Protein AF-A0AAU4GCF8-F1 (afdb_monomer_lite)

pLDDT: mean 94.04, std 9.16, range [44.59, 98.94]

Radius of gyration: 15.97 Å; chains: 1; bounding box: 40×33×50 Å

Foldseek 3Di:
DQLVPQALVLVCVLQVLLVVQPDPLLSCLLSVLLSVLLSVFQDPDQCQQALDPLAPSNRHPSVLLNQLLVQLLVVQVCCCVPPVDDDDNNLLNSLSSQLQSCSSQQWHADPVGGTDGDPVVVPDDGLPVSLVSCVVSVHDPLSSLLSQALDPPHPRHRDDPSSVSSSVSSLVSVQVRCVVVVHDHPPDDDD

Sequence (191 aa):
MSQAHITADLVRELLPEVDEIAREDLRDSVLGIWTRAWRSSAWERLSDVPKSVDLPSHRTLTVHSRAVARMSAQMADTVTELHGVSVDRDAVLAIALLHDVCKIYEFEPAPEGGGRWSTTGKRFQHGFLGAHWMLEAGMDEDLVHAVIAHTPHSSVIPQTQEAIIVHYADFADSDVQLLDAGQRLFCKRRS

Structure (mmCIF, N/CA/C/O backbone):
data_AF-A0AAU4GCF8-F1
#
_entry.id   AF-A0AAU4GCF8-F1
#
loop_
_atom_site.group_PDB
_atom_site.id
_atom_site.type_symbol
_atom_site.label_atom_id
_atom_site.label_alt_id
_atom_site.label_comp_id
_atom_site.label_asym_id
_atom_site.label_entity_id
_atom_site.label_seq_id
_atom_site.pdbx_PDB_ins_code
_atom_site.Cartn_x
_atom_site.Cartn_y
_atom_site.Cartn_z
_atom_site.occupancy
_atom_site.B_iso_or_equiv
_atom_site.auth_seq_id
_atom_site.auth_comp_id
_atom_site.auth_asym_id
_atom_site.auth_atom_id
_atom_site.pdbx_PDB_model_num
ATOM 1 N N . MET A 1 1 ? 5.824 -9.068 -24.248 1.00 48.84 1 MET A N 1
ATOM 2 C CA . MET A 1 1 ? 4.965 -10.268 -24.125 1.00 48.84 1 MET A CA 1
ATOM 3 C C . MET A 1 1 ? 3.564 -9.825 -23.722 1.00 48.84 1 MET A C 1
ATOM 5 O O . MET A 1 1 ? 3.433 -8.759 -23.138 1.00 48.84 1 MET A O 1
ATOM 9 N N . SER A 1 2 ? 2.520 -10.555 -24.121 1.00 52.31 2 SER A N 1
ATOM 10 C CA . SER A 1 2 ? 1.125 -10.146 -23.898 1.00 52.31 2 SER A CA 1
ATOM 11 C C . SER A 1 2 ? 0.763 -10.177 -22.408 1.00 52.31 2 SER A C 1
ATOM 13 O O . SER A 1 2 ? 0.895 -11.217 -21.764 1.00 52.31 2 SER A O 1
ATOM 15 N N . GLN A 1 3 ? 0.251 -9.058 -21.884 1.00 64.25 3 GLN A N 1
ATOM 16 C CA . GLN A 1 3 ? -0.213 -8.900 -20.496 1.00 64.25 3 GLN A CA 1
ATOM 17 C C . GLN A 1 3 ? -1.528 -9.662 -20.198 1.00 64.25 3 GLN A C 1
ATOM 19 O O . GLN A 1 3 ? -2.090 -9.554 -19.111 1.00 64.25 3 GLN A O 1
ATOM 24 N N . ALA A 1 4 ? -2.027 -10.458 -21.155 1.00 63.22 4 ALA A N 1
ATOM 25 C CA . ALA A 1 4 ? -3.306 -11.173 -21.088 1.00 63.22 4 ALA A CA 1
ATOM 26 C C . ALA A 1 4 ? -3.379 -12.299 -20.035 1.00 63.22 4 ALA A C 1
ATOM 28 O O . ALA A 1 4 ? -4.458 -12.836 -19.810 1.00 63.22 4 ALA A O 1
ATOM 29 N N . HIS A 1 5 ? -2.263 -12.662 -19.398 1.00 82.75 5 HIS A N 1
ATOM 30 C CA . HIS A 1 5 ? -2.203 -13.728 -18.393 1.00 82.75 5 HIS A CA 1
ATOM 31 C C . HIS A 1 5 ? -2.247 -13.215 -16.943 1.00 82.75 5 HIS A C 1
ATOM 33 O O . HIS A 1 5 ? -2.353 -14.021 -16.027 1.00 82.75 5 HIS A O 1
ATOM 39 N N . ILE A 1 6 ? -2.178 -11.898 -16.718 1.00 92.06 6 ILE A N 1
ATOM 40 C CA . ILE A 1 6 ? -2.216 -11.315 -15.371 1.00 92.06 6 ILE A CA 1
ATOM 41 C C . ILE A 1 6 ? -3.654 -11.376 -14.843 1.00 92.06 6 ILE A C 1
ATOM 43 O O . ILE A 1 6 ? -4.552 -10.766 -15.433 1.00 92.06 6 ILE A O 1
ATOM 47 N N . THR A 1 7 ? -3.882 -12.089 -13.741 1.00 95.25 7 THR A N 1
ATOM 48 C CA . THR A 1 7 ? -5.196 -12.282 -13.099 1.00 95.25 7 THR A CA 1
ATOM 49 C C . THR A 1 7 ? -5.174 -11.840 -11.637 1.00 95.25 7 THR A C 1
ATOM 51 O O . THR A 1 7 ? -4.108 -11.719 -11.034 1.00 95.25 7 THR A O 1
ATOM 54 N N . ALA A 1 8 ? -6.361 -11.632 -11.059 1.00 96.19 8 ALA A N 1
ATOM 55 C CA . ALA A 1 8 ? -6.504 -11.358 -9.631 1.00 96.19 8 ALA A CA 1
ATOM 56 C C . ALA A 1 8 ? -5.981 -12.519 -8.767 1.00 96.19 8 ALA A C 1
ATOM 58 O O . ALA A 1 8 ? -5.377 -12.268 -7.732 1.00 96.19 8 ALA A O 1
ATOM 59 N N . ASP A 1 9 ? -6.124 -13.769 -9.221 1.00 97.12 9 ASP A N 1
ATOM 60 C CA . ASP A 1 9 ? -5.606 -14.939 -8.501 1.00 97.12 9 ASP A CA 1
ATOM 61 C C . ASP A 1 9 ? -4.076 -14.921 -8.393 1.00 97.12 9 ASP A C 1
ATOM 63 O O . ASP A 1 9 ? -3.538 -15.165 -7.318 1.00 97.12 9 ASP A O 1
ATOM 67 N N . LEU A 1 10 ? -3.361 -14.532 -9.457 1.00 96.94 10 LEU A N 1
ATOM 68 C CA . LEU A 1 10 ? -1.900 -14.383 -9.397 1.00 96.94 10 LEU A CA 1
ATOM 69 C C . LEU A 1 10 ? -1.475 -13.279 -8.420 1.00 96.94 10 LEU A C 1
ATOM 71 O O . LEU A 1 10 ? -0.474 -13.413 -7.720 1.00 96.94 10 LEU A O 1
ATOM 75 N N . VAL A 1 11 ? -2.229 -12.177 -8.361 1.00 97.88 11 VAL A N 1
ATOM 76 C CA . VAL A 1 11 ? -1.990 -11.115 -7.373 1.00 97.88 11 VAL A CA 1
ATOM 77 C C . VAL A 1 11 ? -2.249 -11.636 -5.959 1.00 97.88 11 VAL A C 1
ATOM 79 O O . VAL A 1 11 ? -1.433 -11.405 -5.073 1.00 97.88 11 VAL A O 1
ATOM 82 N N . ARG A 1 12 ? -3.344 -12.372 -5.755 1.00 98.00 12 ARG A N 1
ATOM 83 C CA . ARG A 1 12 ? -3.719 -12.984 -4.475 1.00 98.00 12 ARG A CA 1
ATOM 84 C C . ARG A 1 12 ? -2.669 -13.978 -3.978 1.00 98.00 12 ARG A C 1
ATOM 86 O O . ARG A 1 12 ? -2.337 -13.960 -2.801 1.00 98.00 12 ARG A O 1
ATOM 93 N N . GLU A 1 13 ? -2.086 -14.787 -4.861 1.00 97.94 13 GLU A N 1
ATOM 94 C CA . GLU A 1 13 ? -0.967 -15.680 -4.522 1.00 97.94 13 GLU A CA 1
ATOM 95 C C . GLU A 1 13 ? 0.269 -14.907 -4.031 1.00 97.94 13 GLU A C 1
ATOM 97 O O . GLU A 1 13 ? 0.985 -15.365 -3.137 1.00 97.94 13 GLU A O 1
ATOM 102 N N . LEU A 1 14 ? 0.518 -13.721 -4.596 1.00 98.12 14 LEU A N 1
ATOM 103 C CA . LEU A 1 14 ? 1.637 -12.855 -4.223 1.00 98.12 14 LEU A CA 1
ATOM 104 C C . LEU A 1 14 ? 1.355 -11.976 -3.000 1.00 98.12 14 LEU A C 1
ATOM 106 O O . LEU A 1 14 ? 2.312 -11.519 -2.376 1.00 98.12 14 LEU A O 1
ATOM 110 N N . LEU A 1 15 ? 0.086 -11.734 -2.668 1.00 98.31 15 LEU A N 1
ATOM 111 C CA . LEU A 1 15 ? -0.388 -10.899 -1.561 1.00 98.31 15 LEU A CA 1
ATOM 112 C C . LEU A 1 15 ? -1.499 -11.630 -0.774 1.00 98.31 15 LEU A C 1
ATOM 114 O O . LEU A 1 15 ? -2.631 -11.146 -0.724 1.00 98.31 15 LEU A O 1
ATOM 118 N N . PRO A 1 16 ? -1.213 -12.797 -0.166 1.00 98.56 16 PRO A N 1
ATOM 119 C CA . PRO A 1 16 ? -2.232 -13.640 0.466 1.00 98.56 16 PRO A CA 1
ATOM 120 C C . PRO A 1 16 ? -2.943 -12.972 1.649 1.00 98.56 16 PRO A C 1
ATOM 122 O O . PRO A 1 16 ? -4.048 -13.366 2.001 1.00 98.56 16 PRO A O 1
ATOM 125 N N . GLU A 1 17 ? -2.347 -11.939 2.245 1.00 98.75 17 GLU A N 1
ATOM 126 C CA . GLU A 1 17 ? -2.934 -11.135 3.321 1.00 98.75 17 GLU A CA 1
ATOM 127 C C . GLU A 1 17 ? -4.240 -10.433 2.891 1.00 98.75 17 GLU A C 1
ATOM 129 O O . GLU A 1 17 ? -5.033 -10.042 3.743 1.00 98.75 17 GLU A O 1
ATOM 134 N N . VAL A 1 18 ? -4.520 -10.328 1.584 1.00 98.56 18 VAL A N 1
ATOM 135 C CA . VAL A 1 18 ? -5.818 -9.858 1.065 1.00 98.56 18 VAL A CA 1
ATOM 136 C C . VAL A 1 18 ? -6.994 -10.734 1.525 1.00 98.56 18 VAL A C 1
ATOM 138 O O . VAL A 1 18 ? -8.121 -10.251 1.620 1.00 98.56 18 VAL A O 1
ATOM 141 N N . ASP A 1 19 ? -6.739 -12.002 1.860 1.00 98.50 19 ASP A N 1
ATOM 142 C CA . ASP A 1 19 ? -7.754 -12.945 2.345 1.00 98.50 19 ASP A CA 1
ATOM 143 C C . ASP A 1 19 ? -8.140 -12.719 3.805 1.00 98.50 19 ASP A C 1
ATOM 145 O O . ASP A 1 19 ? -9.156 -13.240 4.263 1.00 98.50 19 ASP A O 1
ATOM 149 N N . GLU A 1 20 ? -7.352 -11.926 4.5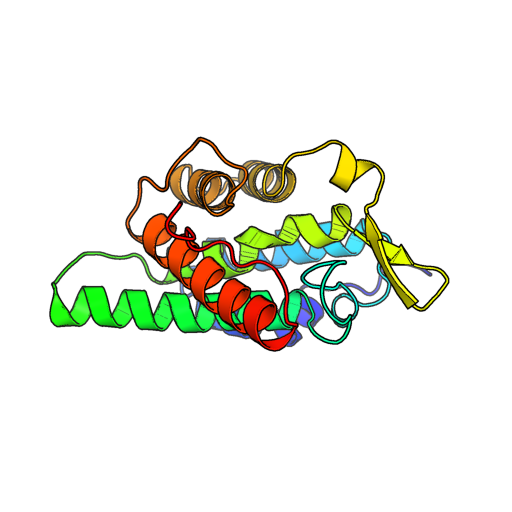31 1.00 98.56 20 GLU A N 1
ATOM 150 C CA . GLU A 1 20 ? -7.680 -11.500 5.888 1.00 98.56 20 GLU A CA 1
ATOM 151 C C . GLU A 1 20 ? -8.660 -10.317 5.912 1.00 98.56 20 GLU A C 1
ATOM 153 O O . GLU A 1 20 ? -9.183 -10.004 6.980 1.00 98.56 20 GLU A O 1
ATOM 158 N N . ILE A 1 21 ? -8.922 -9.681 4.760 1.00 98.75 21 ILE A N 1
ATOM 159 C CA . ILE A 1 21 ? -9.924 -8.618 4.615 1.00 98.75 21 ILE A CA 1
ATOM 160 C C . ILE A 1 21 ? -11.309 -9.269 4.526 1.00 98.75 21 ILE A C 1
ATOM 162 O O . ILE A 1 21 ? -11.626 -9.956 3.545 1.00 98.75 21 ILE A O 1
ATOM 166 N N . ALA A 1 22 ? -12.148 -9.050 5.540 1.00 98.50 22 ALA A N 1
ATOM 167 C CA . ALA A 1 22 ? -13.492 -9.621 5.591 1.00 98.50 22 ALA A CA 1
ATOM 168 C C . ALA A 1 22 ? -14.445 -8.937 4.595 1.00 98.50 22 ALA A C 1
ATOM 170 O O . ALA A 1 22 ? -15.226 -9.618 3.920 1.00 98.50 22 ALA A O 1
ATOM 171 N N . ARG A 1 23 ? -14.346 -7.609 4.469 1.00 98.44 23 ARG A N 1
ATOM 172 C CA . ARG A 1 23 ? -15.089 -6.774 3.519 1.00 98.44 23 ARG A CA 1
ATOM 173 C C . ARG A 1 23 ? -14.729 -7.093 2.068 1.00 98.44 23 ARG A C 1
ATOM 175 O O . ARG A 1 23 ? -13.620 -6.836 1.602 1.00 98.44 23 ARG A O 1
ATOM 182 N N . GLU A 1 24 ? -15.697 -7.656 1.349 1.00 98.25 24 GLU A N 1
ATOM 183 C CA . GLU A 1 24 ? -15.538 -8.092 -0.042 1.00 98.25 24 GLU A CA 1
ATOM 184 C C . GLU A 1 24 ? -15.241 -6.929 -0.993 1.00 98.25 24 GLU A C 1
ATOM 186 O O . GLU A 1 24 ? -14.353 -7.044 -1.829 1.00 98.25 24 GLU A O 1
ATOM 191 N N . ASP A 1 25 ? -15.891 -5.782 -0.801 1.00 98.06 25 ASP A N 1
ATOM 192 C CA . ASP A 1 25 ? -15.672 -4.564 -1.583 1.00 98.06 25 ASP A CA 1
ATOM 193 C C . ASP A 1 25 ? -14.223 -4.060 -1.492 1.00 98.06 25 ASP A C 1
ATOM 195 O O . ASP A 1 25 ? -13.617 -3.702 -2.509 1.00 98.06 25 ASP A O 1
ATOM 199 N N . LEU A 1 26 ? -13.632 -4.082 -0.293 1.00 98.56 26 LEU A N 1
ATOM 200 C CA . LEU A 1 26 ? -12.230 -3.711 -0.104 1.00 98.56 26 LEU A CA 1
ATOM 201 C C . LEU A 1 26 ? -11.282 -4.739 -0.713 1.00 98.56 26 LEU A C 1
ATOM 203 O O . LEU A 1 26 ? -10.331 -4.360 -1.398 1.00 98.56 26 LEU A O 1
ATOM 207 N N . ARG A 1 27 ? -11.540 -6.029 -0.487 1.00 98.62 27 ARG A N 1
ATOM 208 C CA . ARG A 1 27 ? -10.730 -7.118 -1.041 1.00 98.62 27 ARG A CA 1
ATOM 209 C C . ARG A 1 27 ? -10.687 -7.053 -2.570 1.00 98.62 27 ARG A C 1
ATOM 211 O O . ARG A 1 27 ? -9.606 -7.104 -3.160 1.00 98.62 27 ARG A O 1
ATOM 218 N N . ASP A 1 28 ? -11.842 -6.861 -3.198 1.00 98.50 28 ASP A N 1
ATOM 219 C CA . ASP A 1 28 ? -11.971 -6.744 -4.649 1.00 98.50 28 ASP A CA 1
ATOM 220 C C . ASP A 1 28 ? -11.286 -5.480 -5.178 1.00 98.50 28 ASP A C 1
ATOM 222 O O . ASP A 1 28 ? -10.608 -5.531 -6.207 1.00 98.50 28 ASP A O 1
ATOM 226 N N . SER A 1 29 ? -11.386 -4.363 -4.451 1.00 98.62 29 SER A N 1
ATOM 227 C CA . SER A 1 29 ? -10.697 -3.116 -4.804 1.00 98.62 29 SER A CA 1
ATOM 228 C C . SER A 1 29 ? -9.176 -3.277 -4.765 1.00 98.62 29 SER A C 1
ATOM 230 O O . SER A 1 29 ? -8.496 -2.899 -5.720 1.00 98.62 29 SER A O 1
ATOM 232 N N . VAL A 1 30 ? -8.629 -3.902 -3.714 1.00 98.81 30 VAL A N 1
ATOM 233 C CA . VAL A 1 30 ? -7.186 -4.169 -3.595 1.00 98.81 30 VAL A CA 1
ATOM 234 C C . VAL A 1 30 ? -6.702 -5.021 -4.771 1.00 98.81 30 VAL A C 1
ATOM 236 O O . VAL A 1 30 ? -5.772 -4.629 -5.482 1.00 98.81 30 VAL A O 1
ATOM 239 N N . LEU A 1 31 ? -7.358 -6.157 -5.028 1.00 98.69 31 LEU A N 1
ATOM 240 C CA . LEU A 1 31 ? -6.998 -7.050 -6.133 1.00 98.69 31 LEU A CA 1
ATOM 241 C C . LEU A 1 31 ? -7.145 -6.365 -7.495 1.00 98.69 31 LEU A C 1
ATOM 243 O O . LEU A 1 31 ? -6.273 -6.511 -8.359 1.00 98.69 31 LEU A O 1
ATOM 247 N N . GLY A 1 32 ? -8.217 -5.598 -7.689 1.00 98.44 32 GLY A N 1
ATOM 248 C CA . GLY A 1 32 ? -8.492 -4.854 -8.912 1.00 98.44 32 GLY A CA 1
ATOM 249 C C . GLY A 1 32 ? -7.418 -3.812 -9.218 1.00 98.44 32 GLY A C 1
ATOM 250 O O . GLY A 1 32 ? -6.917 -3.768 -10.346 1.00 98.44 32 GLY A O 1
ATOM 251 N N . ILE A 1 33 ? -7.009 -3.027 -8.217 1.00 98.62 33 ILE A N 1
ATOM 252 C CA . ILE A 1 33 ? -5.979 -1.990 -8.361 1.00 98.62 33 ILE A CA 1
ATOM 253 C C . ILE A 1 33 ? -4.622 -2.618 -8.689 1.00 98.62 33 ILE A C 1
ATOM 255 O O . ILE A 1 33 ? -4.006 -2.231 -9.683 1.00 98.62 33 ILE A O 1
ATOM 259 N N . TRP A 1 34 ? -4.178 -3.630 -7.935 1.00 98.56 34 TRP A N 1
ATOM 260 C CA . TRP A 1 34 ? -2.916 -4.326 -8.220 1.00 98.56 34 TRP A CA 1
ATOM 261 C C . TRP A 1 34 ? -2.917 -4.986 -9.601 1.00 98.56 34 TRP A C 1
ATOM 263 O O . TRP A 1 34 ? -1.951 -4.852 -10.355 1.00 98.56 34 TRP A O 1
ATOM 273 N N . THR A 1 35 ? -4.017 -5.647 -9.973 1.00 97.94 35 THR A N 1
ATOM 274 C CA . THR A 1 35 ? -4.163 -6.285 -11.290 1.00 97.94 35 THR A CA 1
ATOM 275 C C . THR A 1 35 ? -4.082 -5.248 -12.409 1.00 97.94 35 THR A C 1
ATOM 277 O O . THR A 1 35 ? -3.363 -5.450 -13.388 1.00 97.94 35 THR A O 1
ATOM 280 N N . ARG A 1 36 ? -4.796 -4.122 -12.278 1.00 95.88 36 ARG A N 1
ATOM 281 C CA . ARG A 1 36 ? -4.781 -3.015 -13.248 1.00 95.88 36 ARG A CA 1
ATOM 282 C C . ARG A 1 36 ? -3.394 -2.395 -13.372 1.00 95.88 36 ARG A C 1
ATOM 284 O O . ARG A 1 36 ? -2.935 -2.191 -14.499 1.00 95.88 36 ARG A O 1
ATOM 291 N N . ALA A 1 37 ? -2.750 -2.111 -12.240 1.00 96.19 37 ALA A N 1
ATOM 292 C CA . ALA A 1 37 ? -1.426 -1.511 -12.191 1.00 96.19 37 ALA A CA 1
ATOM 293 C C . ALA A 1 37 ? -0.395 -2.427 -12.860 1.00 96.19 37 ALA A C 1
ATOM 295 O O . ALA A 1 37 ? 0.326 -1.985 -13.752 1.00 96.19 37 ALA A O 1
ATOM 296 N N . TRP A 1 38 ? -0.385 -3.719 -12.516 1.00 97.06 38 TRP A N 1
ATOM 297 C CA . TRP A 1 38 ? 0.544 -4.678 -13.110 1.00 97.06 38 TRP A CA 1
ATOM 298 C C . TRP A 1 38 ? 0.312 -4.841 -14.619 1.00 97.06 38 TRP A C 1
ATOM 300 O O . TRP A 1 38 ? 1.267 -4.674 -15.378 1.00 97.06 38 TRP A O 1
ATOM 310 N N . ARG A 1 39 ? -0.950 -5.018 -15.057 1.00 95.50 39 ARG A N 1
ATOM 311 C CA . ARG A 1 39 ? -1.363 -5.136 -16.478 1.00 95.50 39 ARG A CA 1
ATOM 312 C C . ARG A 1 39 ? -0.983 -3.965 -17.379 1.00 95.50 39 ARG A C 1
ATOM 314 O O . ARG A 1 39 ? -1.103 -4.053 -18.603 1.00 95.50 39 ARG A O 1
ATOM 321 N N . SER A 1 40 ? -0.623 -2.846 -16.779 1.00 91.31 40 SER A N 1
ATOM 322 C CA . SER A 1 40 ? -0.349 -1.609 -17.495 1.00 91.31 40 SER A CA 1
ATOM 323 C C . SER A 1 40 ? 1.101 -1.148 -17.278 1.00 91.31 40 SER A C 1
ATOM 325 O O . SER A 1 40 ? 1.506 -0.099 -17.782 1.00 91.31 40 SER A O 1
ATOM 327 N N . SER A 1 41 ? 1.897 -1.950 -16.561 1.00 94.56 41 SER A N 1
ATOM 328 C CA . SER A 1 41 ? 3.289 -1.674 -16.213 1.00 94.56 41 SER A CA 1
ATOM 329 C C . SER A 1 41 ? 4.289 -2.242 -17.224 1.00 94.56 41 SER A C 1
ATOM 331 O O . SER A 1 41 ? 3.931 -2.995 -18.131 1.00 94.56 41 SER A O 1
ATOM 333 N N . ALA A 1 42 ? 5.567 -1.899 -17.045 1.00 94.69 42 ALA A N 1
ATOM 334 C CA . ALA A 1 42 ? 6.676 -2.478 -17.805 1.00 94.69 42 ALA A CA 1
ATOM 335 C C . ALA A 1 42 ? 7.179 -3.823 -17.234 1.00 94.69 42 ALA A C 1
ATOM 337 O O . ALA A 1 42 ? 8.077 -4.429 -17.818 1.00 94.69 42 ALA A O 1
ATOM 338 N N . TRP A 1 43 ? 6.639 -4.280 -16.100 1.00 95.38 43 TRP A N 1
ATOM 339 C CA . TRP A 1 43 ? 7.127 -5.451 -15.373 1.00 95.38 43 TRP A CA 1
ATOM 340 C C . TRP A 1 43 ? 6.468 -6.740 -15.861 1.00 95.38 43 TRP A C 1
ATOM 342 O O . TRP A 1 43 ? 5.246 -6.874 -15.842 1.00 95.38 43 TRP A O 1
ATOM 352 N N . GLU A 1 44 ? 7.281 -7.724 -16.248 1.00 94.06 44 GLU A N 1
ATOM 353 C CA . GLU A 1 44 ? 6.779 -9.050 -16.625 1.00 94.06 44 GLU A CA 1
ATOM 354 C C . GLU A 1 44 ? 6.282 -9.830 -15.404 1.00 94.06 44 GLU A C 1
ATOM 356 O O . GLU A 1 44 ? 5.197 -10.401 -15.439 1.00 94.06 44 GLU A O 1
ATOM 361 N N . ARG A 1 45 ? 7.043 -9.806 -14.304 1.00 94.38 45 ARG A N 1
ATOM 362 C CA . ARG A 1 45 ? 6.678 -10.452 -13.041 1.00 94.38 45 ARG A CA 1
ATOM 363 C C . ARG A 1 45 ? 6.539 -9.412 -11.944 1.00 94.38 45 ARG A C 1
ATOM 365 O O . ARG A 1 45 ? 7.471 -8.654 -11.686 1.00 94.38 45 ARG A O 1
ATOM 372 N N . LEU A 1 46 ? 5.412 -9.428 -11.240 1.00 95.75 46 LEU A N 1
ATOM 373 C CA . LEU A 1 46 ? 5.194 -8.542 -10.097 1.00 95.75 46 LEU A CA 1
ATOM 374 C C . LEU A 1 46 ? 6.197 -8.795 -8.957 1.00 95.75 46 LEU A C 1
ATOM 376 O O . LEU A 1 46 ? 6.579 -7.872 -8.245 1.00 95.75 46 LEU A O 1
ATOM 380 N N . SER A 1 47 ? 6.685 -10.032 -8.831 1.00 95.31 47 SER A N 1
ATOM 381 C CA . SER A 1 47 ? 7.739 -10.407 -7.883 1.00 95.31 47 SER A CA 1
ATOM 382 C C . SER A 1 47 ? 9.091 -9.738 -8.146 1.00 95.31 47 SER A C 1
ATOM 384 O O . SER A 1 47 ? 9.958 -9.819 -7.286 1.00 95.31 47 SER A O 1
ATOM 386 N N . ASP A 1 48 ? 9.292 -9.115 -9.309 1.00 95.38 48 ASP A N 1
ATOM 387 C CA . ASP A 1 48 ? 10.572 -8.492 -9.675 1.00 95.38 48 ASP A CA 1
ATOM 388 C C . ASP A 1 48 ? 10.608 -6.999 -9.370 1.00 95.38 48 ASP A C 1
ATOM 390 O O . ASP A 1 48 ? 11.674 -6.386 -9.437 1.00 95.38 48 ASP A O 1
ATOM 394 N N . VAL A 1 49 ? 9.458 -6.414 -9.027 1.00 96.62 49 VAL A N 1
ATOM 395 C CA . VAL A 1 49 ? 9.370 -5.001 -8.674 1.00 96.62 49 VAL A CA 1
ATOM 396 C C . VAL A 1 49 ? 10.110 -4.795 -7.349 1.00 96.62 49 VAL A C 1
ATOM 398 O O . VAL A 1 49 ? 9.712 -5.385 -6.339 1.00 96.62 49 VAL A O 1
ATOM 401 N N . PRO A 1 50 ? 11.177 -3.979 -7.301 1.00 95.94 50 PRO A N 1
ATOM 402 C CA . PRO A 1 50 ? 11.883 -3.716 -6.055 1.00 95.94 50 PRO A CA 1
ATOM 403 C C . PRO A 1 50 ? 11.074 -2.760 -5.165 1.00 95.94 50 PRO A C 1
ATOM 405 O O . PRO A 1 50 ? 10.380 -1.872 -5.662 1.00 95.94 50 PRO A O 1
ATOM 408 N N . LYS A 1 51 ? 11.205 -2.884 -3.838 1.00 94.62 51 LYS A N 1
ATOM 409 C CA . LYS A 1 51 ? 10.642 -1.908 -2.876 1.00 94.62 51 LYS A CA 1
ATOM 410 C C . LYS A 1 51 ? 11.316 -0.534 -2.997 1.00 94.62 51 LYS A C 1
ATOM 412 O O . LYS A 1 51 ? 10.685 0.494 -2.751 1.00 94.62 51 LYS A O 1
ATOM 417 N N . SER A 1 52 ? 12.595 -0.503 -3.361 1.00 92.62 52 SER A N 1
ATOM 418 C CA . SER A 1 52 ? 13.365 0.716 -3.617 1.00 92.62 52 SER A CA 1
ATOM 419 C C . SER A 1 52 ? 14.511 0.416 -4.578 1.00 92.62 52 SER A C 1
ATOM 421 O O . SER A 1 52 ? 15.056 -0.686 -4.559 1.00 92.62 52 SER A O 1
ATOM 423 N N . VAL A 1 53 ? 14.908 1.402 -5.382 1.00 91.38 53 VAL A N 1
ATOM 424 C CA . VAL A 1 53 ? 16.102 1.314 -6.241 1.00 91.38 53 VAL A CA 1
ATOM 425 C C . VAL A 1 53 ? 17.414 1.511 -5.471 1.00 91.38 53 VAL A C 1
ATOM 427 O O . VAL A 1 53 ? 18.478 1.200 -5.997 1.00 91.38 53 VAL A O 1
ATOM 430 N N . ASP A 1 54 ? 17.345 1.989 -4.224 1.00 86.31 54 ASP A N 1
ATOM 431 C 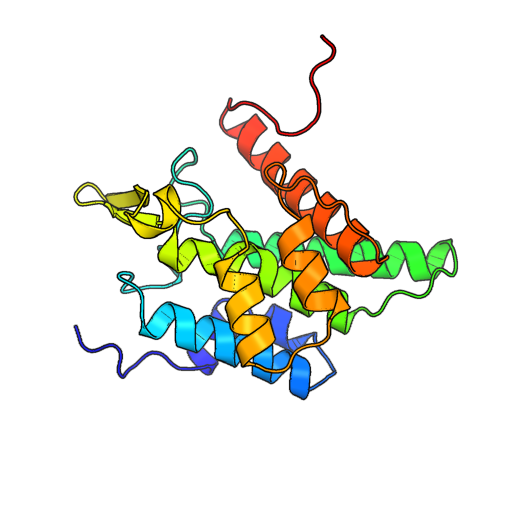CA . ASP A 1 54 ? 18.507 2.175 -3.338 1.00 86.31 54 ASP A CA 1
ATOM 432 C C . ASP A 1 54 ? 18.809 0.930 -2.481 1.00 86.31 54 ASP A C 1
ATOM 434 O O . ASP A 1 54 ? 19.796 0.886 -1.738 1.00 86.31 54 ASP A O 1
ATOM 438 N N . LEU A 1 55 ? 17.946 -0.087 -2.564 1.00 86.44 55 LEU A N 1
ATOM 439 C CA . LEU A 1 55 ? 18.060 -1.349 -1.843 1.00 86.44 55 LEU A CA 1
ATOM 440 C C . LEU A 1 55 ? 18.352 -2.505 -2.812 1.00 86.44 55 LEU A C 1
ATOM 442 O O . LEU A 1 55 ? 18.009 -2.431 -3.993 1.00 86.44 55 LEU A O 1
ATOM 446 N N . PRO A 1 56 ? 18.952 -3.610 -2.331 1.00 85.69 56 PRO A N 1
ATOM 447 C CA . PRO A 1 56 ? 19.112 -4.813 -3.138 1.00 85.69 56 PRO A CA 1
ATOM 448 C C . PRO A 1 56 ? 17.785 -5.289 -3.745 1.00 85.69 56 PRO A C 1
ATOM 450 O O . PRO A 1 56 ? 16.787 -5.413 -3.039 1.00 85.69 56 PRO A O 1
ATOM 453 N N . SER A 1 57 ? 17.791 -5.642 -5.033 1.00 84.00 57 SER A N 1
ATOM 454 C CA . SER A 1 57 ? 16.579 -5.989 -5.797 1.00 84.00 57 SER A CA 1
ATOM 455 C C . SER A 1 57 ? 15.814 -7.216 -5.287 1.00 84.00 57 SER A C 1
ATOM 457 O O . SER A 1 57 ? 14.647 -7.386 -5.625 1.00 84.00 57 SER A O 1
ATOM 459 N N . HIS A 1 58 ? 16.427 -8.055 -4.445 1.00 86.94 58 HIS A N 1
ATOM 460 C CA . HIS A 1 58 ? 15.737 -9.169 -3.784 1.00 86.94 58 HIS A CA 1
ATOM 461 C C . HIS A 1 58 ? 14.772 -8.714 -2.672 1.00 86.94 58 HIS A C 1
ATOM 463 O O . HIS A 1 58 ? 13.986 -9.524 -2.183 1.00 86.94 58 HIS A O 1
ATOM 469 N N . ARG A 1 59 ? 14.818 -7.439 -2.260 1.00 92.81 59 ARG A N 1
ATOM 470 C CA . ARG A 1 59 ? 13.823 -6.809 -1.380 1.00 92.81 59 ARG A CA 1
ATOM 471 C C . ARG A 1 59 ? 12.680 -6.291 -2.243 1.00 92.81 59 ARG A C 1
ATOM 473 O O . ARG A 1 59 ? 12.702 -5.164 -2.744 1.00 92.81 59 ARG A O 1
ATOM 480 N N . THR A 1 60 ? 11.712 -7.165 -2.477 1.00 96.88 60 THR A N 1
ATOM 481 C CA . THR A 1 60 ? 10.640 -6.922 -3.441 1.00 96.88 60 THR A CA 1
ATOM 482 C C . THR A 1 60 ? 9.510 -6.104 -2.828 1.00 96.88 60 THR A C 1
ATOM 484 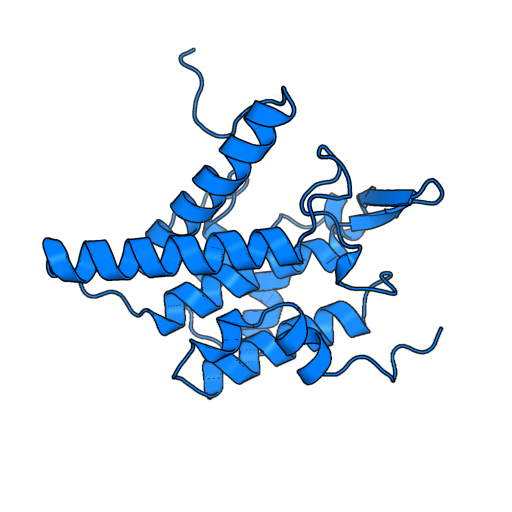O O . THR A 1 60 ? 9.266 -6.128 -1.619 1.00 96.88 60 THR A O 1
ATOM 487 N N . LEU A 1 61 ? 8.797 -5.390 -3.694 1.00 97.69 61 LEU A N 1
ATOM 488 C CA . LEU A 1 61 ? 7.612 -4.618 -3.354 1.00 97.69 61 LEU A CA 1
ATOM 489 C C . LEU A 1 61 ? 6.544 -5.501 -2.698 1.00 97.69 61 LEU A C 1
ATOM 491 O O . LEU A 1 61 ? 6.010 -5.135 -1.659 1.00 97.69 61 LEU A O 1
ATOM 495 N N . THR A 1 62 ? 6.281 -6.688 -3.253 1.00 98.00 62 THR A N 1
ATOM 496 C CA . THR A 1 62 ? 5.286 -7.611 -2.693 1.00 98.00 62 THR A CA 1
ATOM 497 C C . THR A 1 62 ? 5.666 -8.062 -1.289 1.00 98.00 62 THR A C 1
ATOM 499 O O . THR A 1 62 ? 4.844 -7.965 -0.389 1.00 98.00 62 THR A O 1
ATOM 502 N N . VAL A 1 63 ? 6.914 -8.482 -1.048 1.00 98.19 63 VAL A N 1
ATOM 503 C CA . VAL A 1 63 ? 7.359 -8.892 0.298 1.00 98.19 63 VAL A CA 1
ATOM 504 C C . VAL A 1 63 ? 7.213 -7.747 1.297 1.00 98.19 63 VAL A C 1
ATOM 506 O O . VAL A 1 63 ? 6.733 -7.972 2.407 1.00 98.19 63 VAL A O 1
ATOM 509 N N . HIS A 1 64 ? 7.560 -6.528 0.890 1.00 98.12 64 HIS A N 1
ATOM 510 C CA . HIS A 1 64 ? 7.372 -5.351 1.722 1.00 98.12 64 HIS A CA 1
ATOM 511 C C . HIS A 1 64 ? 5.888 -5.084 2.043 1.00 98.12 64 HIS A C 1
ATOM 513 O O . HIS A 1 64 ? 5.537 -4.969 3.214 1.00 98.12 64 HIS A O 1
ATOM 519 N N . SER A 1 65 ? 4.998 -5.042 1.044 1.00 98.62 65 SER A N 1
ATOM 520 C CA . SER A 1 65 ? 3.564 -4.800 1.271 1.00 98.62 65 SER A CA 1
ATOM 521 C C . SER A 1 65 ? 2.953 -5.835 2.220 1.00 98.62 65 SER A C 1
ATOM 523 O O . SER A 1 65 ? 2.142 -5.490 3.077 1.00 98.62 65 SER A O 1
ATOM 525 N N . ARG A 1 66 ? 3.394 -7.096 2.129 1.00 98.75 66 ARG A N 1
ATOM 526 C CA . ARG A 1 66 ? 2.984 -8.164 3.051 1.00 98.75 66 ARG A CA 1
ATOM 527 C C . ARG A 1 66 ? 3.501 -7.950 4.471 1.00 98.75 66 ARG A C 1
ATOM 529 O O . ARG A 1 66 ? 2.762 -8.186 5.425 1.00 98.75 66 ARG A O 1
ATOM 536 N N . ALA A 1 67 ? 4.759 -7.534 4.619 1.00 98.69 67 ALA A N 1
ATOM 537 C CA . ALA A 1 67 ? 5.346 -7.236 5.922 1.00 98.69 67 ALA A CA 1
ATOM 538 C C . ALA A 1 67 ? 4.579 -6.101 6.613 1.00 98.69 67 ALA A C 1
ATOM 540 O O . ALA A 1 67 ? 4.137 -6.278 7.749 1.00 98.69 67 ALA A O 1
ATOM 541 N N . VAL A 1 68 ? 4.317 -5.003 5.893 1.00 98.81 68 VAL A N 1
ATOM 542 C CA . VAL A 1 68 ? 3.526 -3.876 6.407 1.00 98.81 68 VAL A CA 1
ATOM 543 C C . VAL A 1 68 ? 2.116 -4.323 6.769 1.00 98.81 68 VAL A C 1
ATOM 545 O O . VAL A 1 68 ? 1.701 -4.077 7.892 1.00 98.81 68 VAL A O 1
ATOM 548 N N . ALA A 1 69 ? 1.412 -5.064 5.906 1.00 98.88 69 ALA A N 1
ATOM 549 C CA . ALA A 1 69 ? 0.064 -5.555 6.211 1.00 98.88 69 ALA A CA 1
ATOM 550 C C . ALA A 1 69 ? 0.011 -6.372 7.514 1.00 98.88 69 ALA A C 1
ATOM 552 O O . ALA A 1 69 ? -0.821 -6.106 8.383 1.00 98.88 69 ALA A O 1
ATOM 553 N N . ARG A 1 70 ? 0.948 -7.311 7.697 1.00 98.81 70 ARG A N 1
ATOM 554 C CA . ARG A 1 70 ? 1.034 -8.134 8.915 1.00 98.81 70 ARG A CA 1
ATOM 555 C C . ARG A 1 70 ? 1.357 -7.308 10.156 1.00 98.81 70 ARG A C 1
ATOM 557 O O . ARG A 1 70 ? 0.720 -7.493 11.191 1.00 98.81 70 ARG A O 1
ATOM 564 N N . MET A 1 71 ? 2.344 -6.418 10.064 1.00 98.81 71 MET A N 1
ATOM 565 C CA . MET A 1 71 ? 2.739 -5.549 11.175 1.00 98.81 71 MET A CA 1
ATOM 566 C C . MET A 1 71 ? 1.600 -4.607 11.565 1.00 98.81 71 MET A C 1
ATOM 568 O O . MET A 1 71 ? 1.275 -4.492 12.744 1.00 98.81 71 MET A O 1
ATOM 572 N N . SER A 1 72 ? 0.953 -3.982 10.582 1.00 98.81 72 SER A N 1
ATOM 573 C CA . SER A 1 72 ? -0.167 -3.075 10.806 1.00 98.81 72 SER A CA 1
ATOM 574 C C . SER A 1 72 ? -1.361 -3.784 11.441 1.00 98.81 72 SER A C 1
ATOM 576 O O . SER A 1 72 ? -1.929 -3.251 12.390 1.00 98.81 72 SER A O 1
ATOM 578 N N . ALA A 1 73 ? -1.704 -4.996 10.995 1.00 98.75 73 ALA A N 1
ATOM 579 C CA . ALA A 1 73 ? -2.765 -5.785 11.618 1.00 98.75 73 ALA A CA 1
ATOM 580 C C . ALA A 1 73 ? -2.456 -6.098 13.092 1.00 98.75 73 ALA A C 1
ATOM 582 O O . ALA A 1 73 ? -3.293 -5.863 13.956 1.00 98.75 73 ALA A O 1
ATOM 583 N N . GLN A 1 74 ? -1.227 -6.525 13.405 1.00 98.69 74 GLN A N 1
ATOM 584 C CA . GLN A 1 74 ? -0.809 -6.787 14.789 1.00 98.69 74 GLN A CA 1
ATOM 585 C C . GLN A 1 74 ? -0.839 -5.526 15.663 1.00 98.69 74 GLN A C 1
ATOM 587 O O . GLN A 1 74 ? -1.235 -5.583 16.830 1.00 98.69 74 GLN A O 1
ATOM 592 N N . MET A 1 75 ? -0.429 -4.380 15.112 1.00 98.69 75 MET A N 1
ATOM 593 C CA . MET A 1 75 ? -0.497 -3.090 15.800 1.00 98.69 75 MET A CA 1
ATOM 594 C C . MET A 1 75 ? -1.946 -2.673 16.071 1.00 98.69 75 MET A C 1
ATOM 596 O O . MET A 1 75 ? -2.240 -2.234 17.183 1.00 98.69 75 MET A O 1
ATOM 600 N N . ALA A 1 76 ? -2.839 -2.838 15.090 1.00 98.62 76 ALA A N 1
ATOM 601 C CA . ALA A 1 76 ? -4.268 -2.569 15.235 1.00 98.62 76 ALA A CA 1
ATOM 602 C C . ALA A 1 76 ? -4.889 -3.442 16.331 1.00 98.62 76 ALA A C 1
ATOM 604 O O . ALA A 1 76 ? -5.464 -2.904 17.276 1.00 98.62 76 ALA A O 1
ATOM 605 N N . ASP A 1 77 ? -4.671 -4.758 16.260 1.00 98.44 77 ASP A N 1
ATOM 606 C CA . ASP A 1 77 ? -5.184 -5.725 17.234 1.00 98.44 77 ASP A CA 1
ATOM 607 C C . ASP A 1 77 ? -4.716 -5.365 18.657 1.00 98.44 77 ASP A C 1
ATOM 609 O O . ASP A 1 77 ? -5.524 -5.265 19.579 1.00 98.44 77 ASP A O 1
ATOM 613 N N . THR A 1 78 ? -3.423 -5.059 18.821 1.00 98.62 78 THR A N 1
ATOM 614 C CA . THR A 1 78 ? -2.832 -4.687 20.119 1.00 98.62 78 THR A CA 1
ATOM 615 C C . THR A 1 78 ? -3.443 -3.405 20.690 1.00 98.62 78 THR A C 1
ATOM 617 O O . THR A 1 78 ? -3.760 -3.330 21.879 1.00 98.62 78 THR A O 1
ATOM 620 N N . VAL A 1 79 ? -3.591 -2.368 19.862 1.00 98.06 79 VAL A N 1
ATOM 621 C CA . VAL A 1 79 ? -4.115 -1.066 20.294 1.00 98.06 79 VAL A CA 1
ATOM 622 C C . VAL A 1 79 ? -5.604 -1.158 20.634 1.00 98.06 79 VAL A C 1
ATOM 624 O O . VAL A 1 79 ? -6.041 -0.582 21.634 1.00 98.06 79 VAL A O 1
ATOM 627 N N . THR A 1 80 ? -6.379 -1.923 19.868 1.00 98.06 80 THR A N 1
ATOM 628 C CA . THR A 1 80 ? -7.784 -2.186 20.186 1.00 98.06 80 THR A CA 1
ATOM 629 C C . THR A 1 80 ? -7.927 -3.010 21.464 1.00 98.06 80 THR A C 1
ATOM 631 O O . THR A 1 80 ? -8.704 -2.624 22.336 1.00 98.06 80 THR A O 1
ATOM 634 N N . GLU A 1 81 ? -7.152 -4.084 21.634 1.00 98.31 81 GLU A N 1
ATOM 635 C CA . GLU A 1 81 ? -7.224 -4.958 22.813 1.00 98.31 81 GLU A CA 1
ATOM 636 C C . GLU A 1 81 ? -6.830 -4.231 24.107 1.00 98.31 81 GLU A C 1
ATOM 638 O O . GLU A 1 81 ? -7.562 -4.270 25.096 1.00 98.31 81 GLU A O 1
ATOM 643 N N . LEU A 1 82 ? -5.675 -3.560 24.114 1.00 98.56 82 LEU A N 1
ATOM 644 C CA . LEU A 1 82 ? -5.086 -3.023 25.345 1.00 98.56 82 LEU A CA 1
ATOM 645 C C . LEU A 1 82 ? -5.567 -1.613 25.686 1.00 98.56 82 LEU A C 1
ATOM 647 O O . LEU A 1 82 ? -5.544 -1.220 26.855 1.00 98.56 82 LEU A O 1
ATOM 651 N N . HIS A 1 83 ? -5.971 -0.835 24.680 1.00 97.75 83 HIS A N 1
ATOM 652 C CA . HIS A 1 83 ? -6.369 0.561 24.864 1.00 97.75 83 HIS A CA 1
ATOM 653 C C . HIS A 1 83 ? -7.836 0.834 24.521 1.00 97.75 83 HIS A C 1
ATOM 655 O O . HIS A 1 83 ? -8.309 1.938 24.789 1.00 97.75 83 HIS A O 1
ATOM 661 N N . GLY A 1 84 ? -8.571 -0.132 23.959 1.00 97.69 84 GLY A N 1
ATOM 662 C CA . GLY A 1 84 ? -9.979 0.046 23.589 1.00 97.69 84 GLY A CA 1
ATOM 663 C C . GLY A 1 84 ? -10.197 1.055 22.458 1.00 97.69 84 GLY A C 1
ATOM 664 O O . GLY A 1 84 ? -11.299 1.580 22.307 1.00 97.69 84 GLY A O 1
ATOM 665 N N . VAL A 1 85 ? -9.153 1.370 21.686 1.00 97.88 85 VAL A N 1
ATOM 666 C CA . VAL A 1 85 ? -9.251 2.280 20.541 1.00 97.88 85 VAL A CA 1
ATOM 667 C C . VAL A 1 85 ? -9.898 1.529 19.380 1.00 97.88 85 VAL A C 1
ATOM 669 O O . VAL A 1 85 ? -9.430 0.462 18.985 1.00 97.88 85 VAL A O 1
ATOM 672 N N . SER A 1 86 ? -10.978 2.089 18.834 1.00 97.25 86 SER A N 1
ATOM 673 C CA . SER A 1 86 ? -11.642 1.536 17.653 1.00 97.25 86 SER A CA 1
ATOM 674 C C . SER A 1 86 ? -10.740 1.701 16.434 1.00 97.25 86 SER A C 1
ATOM 676 O O . SER A 1 86 ? -10.391 2.829 16.092 1.00 97.25 86 SER A O 1
ATOM 678 N N . VAL A 1 87 ? -10.380 0.586 15.802 1.00 98.25 87 VAL A N 1
ATOM 679 C CA . VAL A 1 87 ? -9.599 0.538 14.563 1.00 98.25 87 VAL A CA 1
ATOM 680 C C . VAL A 1 87 ? -10.282 -0.440 13.615 1.00 98.25 87 VAL A C 1
ATOM 682 O O . VAL A 1 87 ? -10.587 -1.571 14.000 1.00 98.25 87 VAL A O 1
ATOM 685 N N . ASP A 1 88 ? -10.527 -0.019 12.380 1.00 98.50 88 ASP A N 1
ATOM 686 C CA . ASP A 1 88 ? -11.028 -0.902 11.331 1.00 98.50 88 ASP A CA 1
ATOM 687 C C . ASP A 1 88 ? -9.868 -1.725 10.744 1.00 98.50 88 ASP A C 1
ATOM 689 O O . ASP A 1 88 ? -9.054 -1.244 9.953 1.00 98.50 88 ASP A O 1
ATOM 693 N N . ARG A 1 89 ? -9.789 -3.000 11.139 1.00 98.44 89 ARG A N 1
ATOM 694 C CA . ARG A 1 89 ? -8.735 -3.925 10.696 1.00 98.44 89 ARG A CA 1
ATOM 695 C C . ARG A 1 89 ? -8.740 -4.162 9.179 1.00 98.44 89 ARG A C 1
ATOM 697 O O . ARG A 1 89 ? -7.665 -4.296 8.594 1.00 98.44 89 ARG A O 1
ATOM 704 N N . ASP A 1 90 ? -9.907 -4.177 8.532 1.00 98.75 90 ASP A N 1
ATOM 705 C CA . ASP A 1 90 ? -10.009 -4.357 7.077 1.00 98.75 90 ASP A CA 1
ATOM 706 C C . ASP A 1 90 ? -9.476 -3.125 6.338 1.00 98.75 90 ASP A C 1
ATOM 708 O O . ASP A 1 90 ? -8.754 -3.254 5.347 1.00 98.75 90 ASP A O 1
ATOM 712 N N . ALA A 1 91 ? -9.774 -1.929 6.854 1.00 98.75 91 ALA A N 1
ATOM 713 C CA . ALA A 1 91 ? -9.207 -0.681 6.355 1.00 98.75 91 ALA A CA 1
ATOM 714 C C . ALA A 1 91 ? -7.679 -0.648 6.512 1.00 98.75 91 ALA A C 1
ATOM 716 O O . ALA A 1 91 ? -6.980 -0.306 5.558 1.00 98.75 91 ALA A O 1
ATOM 717 N N . VAL A 1 92 ? -7.147 -1.061 7.671 1.00 98.88 92 VAL A N 1
ATOM 718 C CA . VAL A 1 92 ? -5.694 -1.168 7.904 1.00 98.88 92 VAL A CA 1
ATOM 719 C C . VAL A 1 92 ? -5.029 -2.061 6.860 1.00 98.88 92 VAL A C 1
ATOM 721 O O . VAL A 1 92 ? -4.042 -1.656 6.244 1.00 98.88 92 VAL A O 1
ATOM 724 N N . LEU A 1 93 ? -5.572 -3.260 6.642 1.00 98.94 93 LEU A N 1
ATOM 725 C CA . LEU A 1 93 ? -5.040 -4.203 5.661 1.00 98.94 93 LEU A CA 1
ATOM 726 C C . LEU A 1 93 ? -5.119 -3.644 4.236 1.00 98.94 93 LEU A C 1
ATOM 728 O O . LEU A 1 93 ? -4.137 -3.727 3.500 1.00 98.94 93 LEU A O 1
ATOM 732 N N . ALA A 1 94 ? -6.242 -3.030 3.852 1.00 98.88 94 ALA A N 1
ATOM 733 C CA . ALA A 1 94 ? -6.400 -2.439 2.525 1.00 98.88 94 ALA A CA 1
ATOM 734 C C . ALA A 1 94 ? -5.404 -1.294 2.278 1.00 98.88 94 ALA A C 1
ATOM 736 O O . ALA A 1 94 ? -4.744 -1.276 1.238 1.00 98.88 94 ALA A O 1
ATOM 737 N N . ILE A 1 95 ? -5.238 -0.377 3.240 1.00 98.81 95 ILE A N 1
ATOM 738 C CA . ILE A 1 95 ? -4.250 0.710 3.154 1.00 98.81 95 ILE A CA 1
ATOM 739 C C . ILE A 1 95 ? -2.840 0.118 3.065 1.00 98.81 95 ILE A C 1
ATOM 741 O O . ILE A 1 95 ? -2.084 0.483 2.169 1.00 98.81 95 ILE A O 1
ATOM 745 N N . ALA A 1 96 ? -2.480 -0.817 3.947 1.00 98.88 96 ALA A N 1
ATOM 746 C CA . ALA A 1 96 ? -1.151 -1.424 3.968 1.00 98.88 96 ALA A CA 1
ATOM 747 C C . ALA A 1 96 ? -0.816 -2.162 2.666 1.00 98.88 96 ALA A C 1
ATOM 749 O O . ALA A 1 96 ? 0.305 -2.064 2.168 1.00 98.88 96 ALA A O 1
ATOM 750 N N . LEU A 1 97 ? -1.782 -2.857 2.068 1.00 98.88 97 LEU A N 1
ATOM 751 C CA . LEU A 1 97 ? -1.583 -3.535 0.792 1.00 98.88 97 LEU A CA 1
ATOM 752 C C . LEU A 1 97 ? -1.529 -2.565 -0.393 1.00 98.88 97 LEU A C 1
ATOM 754 O O . LEU A 1 97 ? -0.962 -2.930 -1.417 1.00 98.88 97 LEU A O 1
ATOM 758 N N . LEU A 1 98 ? -2.076 -1.351 -0.289 1.00 98.81 98 LEU A N 1
ATOM 759 C CA . LEU A 1 98 ? -2.125 -0.382 -1.392 1.00 98.81 98 LEU A CA 1
ATOM 760 C C . LEU A 1 98 ? -1.137 0.783 -1.276 1.00 98.81 98 LEU A C 1
ATOM 762 O O . LEU A 1 98 ? -0.887 1.428 -2.292 1.00 98.81 98 LEU A O 1
ATOM 766 N N . HIS A 1 99 ? -0.553 1.050 -0.103 1.00 98.44 99 HIS A N 1
ATOM 767 C CA . HIS A 1 99 ? 0.242 2.265 0.141 1.00 98.44 99 HIS A CA 1
ATOM 768 C C . HIS A 1 99 ? 1.343 2.487 -0.911 1.00 98.44 99 HIS A C 1
ATOM 770 O O . HIS A 1 99 ? 1.512 3.588 -1.431 1.00 98.44 99 HIS A O 1
ATOM 776 N N . ASP A 1 100 ? 2.001 1.397 -1.307 1.00 98.25 100 ASP A N 1
ATOM 777 C CA . ASP A 1 100 ? 3.153 1.390 -2.202 1.00 98.25 100 ASP A CA 1
ATOM 778 C C . ASP A 1 100 ? 2.835 0.889 -3.626 1.00 98.25 100 ASP A C 1
ATOM 780 O O . ASP A 1 100 ? 3.744 0.758 -4.447 1.00 98.25 100 ASP A O 1
ATOM 784 N N . VAL A 1 101 ? 1.566 0.620 -3.974 1.00 98.25 101 VAL A N 1
ATOM 785 C CA . VAL A 1 101 ? 1.198 0.030 -5.286 1.00 98.25 101 VAL A CA 1
ATOM 786 C C . VAL A 1 101 ? 1.671 0.879 -6.474 1.00 98.25 101 VAL A C 1
ATOM 788 O O . VAL A 1 101 ? 1.975 0.373 -7.557 1.00 98.25 101 VAL A O 1
ATOM 791 N N . CYS A 1 102 ? 1.805 2.189 -6.259 1.00 96.94 102 CYS A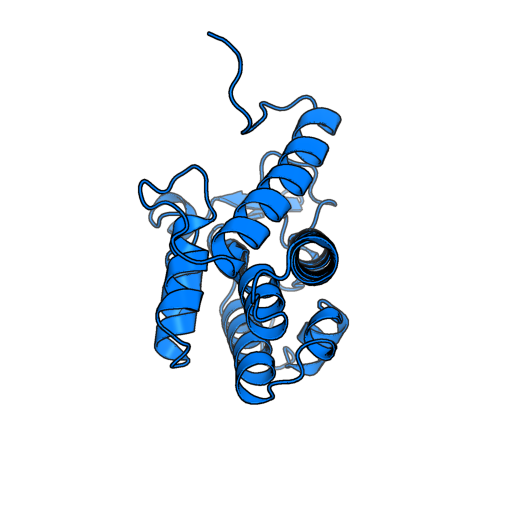 N 1
ATOM 792 C CA . CYS A 1 102 ? 2.339 3.141 -7.227 1.00 96.94 102 CYS A CA 1
ATOM 793 C C . CYS A 1 102 ? 3.780 2.833 -7.673 1.00 96.94 102 CYS A C 1
ATOM 795 O O . CYS A 1 102 ? 4.144 3.187 -8.798 1.00 96.94 102 CYS A O 1
ATOM 797 N N . LYS A 1 103 ? 4.575 2.099 -6.881 1.00 97.12 103 LYS A N 1
ATOM 798 C CA . LYS A 1 103 ? 5.967 1.749 -7.214 1.00 97.12 103 LYS A CA 1
ATOM 799 C C . LYS A 1 103 ? 6.125 0.915 -8.475 1.00 97.12 103 LYS A C 1
ATOM 801 O O . LYS A 1 103 ? 7.149 1.022 -9.148 1.00 97.12 103 LYS A O 1
ATOM 806 N N . ILE A 1 104 ? 5.080 0.181 -8.864 1.00 96.44 104 ILE A N 1
ATOM 807 C CA . ILE A 1 104 ? 4.994 -0.505 -10.163 1.00 96.44 104 ILE A CA 1
ATOM 808 C C . ILE A 1 104 ? 5.244 0.462 -11.337 1.00 96.44 104 ILE A C 1
ATOM 810 O O . ILE A 1 104 ? 5.755 0.054 -12.379 1.00 96.44 104 ILE A O 1
ATOM 814 N N . TYR A 1 105 ? 4.874 1.734 -11.172 1.00 96.62 105 TYR A N 1
ATOM 815 C CA . TYR A 1 105 ? 5.066 2.794 -12.158 1.00 96.62 105 TYR A CA 1
ATOM 816 C C . TYR A 1 105 ? 6.187 3.757 -11.813 1.00 96.62 105 TYR A C 1
ATOM 818 O O . TYR A 1 105 ? 6.705 4.421 -12.714 1.00 96.62 105 TYR A O 1
ATOM 826 N N . GLU A 1 106 ? 6.561 3.874 -10.542 1.00 96.44 106 GLU A N 1
ATOM 827 C CA . GLU A 1 106 ? 7.712 4.691 -10.162 1.00 96.44 106 GLU A CA 1
ATOM 828 C C . GLU A 1 106 ? 9.012 4.089 -10.688 1.00 96.44 106 GLU A C 1
ATOM 830 O O . GLU A 1 106 ? 9.920 4.826 -11.089 1.00 96.44 106 GLU A O 1
ATOM 835 N N . PHE A 1 107 ? 9.062 2.759 -10.762 1.00 96.62 107 PHE A N 1
ATOM 836 C CA . PHE A 1 107 ? 10.202 2.009 -11.260 1.00 96.62 107 PHE A CA 1
ATOM 837 C C . PHE A 1 107 ? 9.875 1.261 -12.550 1.00 96.62 107 PHE A C 1
ATOM 839 O O . PHE A 1 107 ? 8.754 0.817 -12.783 1.00 96.62 107 PHE A O 1
ATOM 846 N N . GLU A 1 108 ? 10.895 1.082 -13.377 1.00 96.19 108 GLU A N 1
ATOM 847 C CA . GLU A 1 108 ? 10.869 0.236 -14.569 1.00 96.19 108 GLU A CA 1
ATOM 848 C C . GLU A 1 108 ? 12.063 -0.732 -14.550 1.00 96.19 108 GLU A C 1
ATOM 850 O O . GLU A 1 108 ? 13.075 -0.419 -13.908 1.00 96.19 108 GLU A O 1
ATOM 855 N N . PRO A 1 109 ? 11.982 -1.886 -15.243 1.00 96.19 109 PRO A N 1
ATOM 856 C CA . PRO A 1 109 ? 13.094 -2.827 -15.319 1.00 96.19 109 PRO A CA 1
ATOM 857 C C . PRO A 1 109 ? 14.373 -2.162 -15.836 1.00 96.19 109 PRO A C 1
ATOM 859 O O . PRO A 1 109 ? 14.369 -1.482 -16.868 1.00 96.19 109 PRO A O 1
ATOM 862 N N . ALA A 1 110 ? 15.481 -2.370 -15.128 1.00 93.62 110 ALA A N 1
ATOM 863 C CA . ALA A 1 110 ? 16.790 -1.905 -15.568 1.00 93.62 110 ALA A CA 1
ATOM 864 C C . ALA A 1 110 ? 17.439 -2.932 -16.524 1.00 93.62 110 ALA A C 1
ATOM 866 O O . ALA A 1 110 ? 17.315 -4.136 -16.282 1.00 93.62 110 ALA A O 1
ATOM 867 N N . PRO A 1 111 ? 18.148 -2.506 -17.591 1.00 88.12 111 PRO A N 1
ATOM 868 C CA . PRO A 1 111 ? 18.848 -3.420 -18.506 1.00 88.12 111 PRO A CA 1
ATOM 869 C C . PRO A 1 111 ? 19.830 -4.383 -17.819 1.00 88.12 111 PRO A C 1
ATOM 871 O O . PRO A 1 111 ? 20.014 -5.512 -18.264 1.00 88.12 111 PRO A O 1
ATOM 874 N N . GLU A 1 112 ? 20.452 -3.932 -16.735 1.00 84.12 112 GLU A N 1
ATOM 875 C CA . GLU A 1 112 ? 21.411 -4.655 -15.900 1.00 84.12 112 GLU A CA 1
ATOM 876 C C . GLU A 1 112 ? 20.762 -5.567 -14.838 1.00 84.12 112 GLU A C 1
ATOM 878 O O . GLU A 1 112 ? 21.470 -6.270 -14.117 1.00 84.12 112 GLU A O 1
ATOM 883 N N . GLY A 1 113 ? 19.427 -5.591 -14.764 1.00 83.75 113 GLY A N 1
ATOM 884 C CA . GLY A 1 113 ? 18.655 -6.292 -13.739 1.00 83.75 113 GLY A CA 1
ATOM 885 C C . GLY A 1 113 ? 18.260 -5.392 -12.562 1.00 83.75 113 GLY A C 1
ATOM 886 O O . GLY A 1 113 ? 18.906 -4.392 -12.267 1.00 83.75 113 GLY A O 1
ATOM 887 N N . GLY A 1 114 ? 17.167 -5.744 -11.880 1.00 88.94 114 GLY A N 1
ATOM 888 C CA . GLY A 1 114 ? 16.547 -4.884 -10.866 1.00 88.94 114 GLY A CA 1
ATOM 889 C C . GLY A 1 114 ? 15.686 -3.779 -11.487 1.00 88.94 114 GLY A C 1
ATOM 890 O O . GLY A 1 114 ? 15.118 -3.958 -12.565 1.00 88.94 114 GLY A O 1
ATOM 891 N N . GLY A 1 115 ? 15.565 -2.642 -10.798 1.00 94.25 115 GLY A N 1
ATOM 892 C CA . GLY A 1 115 ? 14.735 -1.518 -11.232 1.00 94.25 115 GLY A CA 1
ATOM 893 C C . GLY A 1 115 ? 15.486 -0.193 -11.250 1.00 94.25 115 GLY A C 1
ATOM 894 O O . GLY A 1 115 ? 16.460 -0.001 -10.527 1.00 94.25 115 GLY A O 1
ATOM 895 N N . ARG A 1 116 ? 14.996 0.740 -12.063 1.00 95.31 116 ARG A N 1
ATOM 896 C CA . ARG A 1 116 ? 15.438 2.138 -12.102 1.00 95.31 116 ARG A CA 1
ATOM 897 C C . ARG A 1 116 ? 14.234 3.069 -12.089 1.00 95.31 116 ARG A C 1
ATOM 899 O O . ARG A 1 116 ? 13.142 2.676 -12.487 1.00 95.31 116 ARG A O 1
ATOM 906 N N . TRP A 1 117 ? 14.443 4.323 -11.705 1.00 96.62 117 TRP A N 1
ATOM 907 C CA . TRP A 1 117 ? 13.402 5.349 -11.774 1.00 96.62 117 TRP A CA 1
ATOM 908 C C . TRP A 1 117 ? 12.874 5.545 -13.201 1.00 96.62 117 TRP A C 1
ATOM 910 O O . TRP A 1 117 ? 13.637 5.917 -14.102 1.00 96.62 117 TRP A O 1
ATOM 920 N N . SER A 1 118 ? 11.562 5.389 -13.374 1.00 96.50 118 SER A N 1
ATOM 921 C CA . SER A 1 118 ? 10.860 5.700 -14.618 1.00 96.50 118 SER A CA 1
ATOM 922 C C . SER A 1 118 ? 10.703 7.217 -14.805 1.00 96.50 118 SER A C 1
ATOM 924 O O . SER A 1 118 ? 10.972 8.022 -13.908 1.00 96.50 118 SER A O 1
ATOM 926 N N . THR A 1 119 ? 10.229 7.645 -15.979 1.00 96.69 119 THR A N 1
ATOM 927 C CA . THR A 1 119 ? 9.860 9.061 -16.185 1.00 96.69 119 THR A CA 1
ATOM 928 C C . THR A 1 119 ? 8.696 9.478 -15.282 1.00 96.69 119 THR A C 1
ATOM 930 O O . THR A 1 119 ? 8.672 10.610 -14.803 1.00 96.69 119 THR A O 1
ATOM 933 N N . THR A 1 120 ? 7.751 8.571 -15.031 1.00 95.06 120 THR A N 1
ATOM 934 C CA . THR A 1 120 ? 6.586 8.803 -14.169 1.00 95.06 120 THR A CA 1
ATOM 935 C C . THR A 1 120 ? 7.004 8.952 -12.709 1.00 95.06 120 THR A C 1
ATOM 937 O O . THR A 1 120 ? 6.622 9.936 -12.081 1.00 95.06 120 THR A O 1
ATOM 940 N N . GLY A 1 121 ? 7.860 8.060 -12.199 1.00 94.56 121 GLY A N 1
ATOM 941 C CA . GLY A 1 121 ? 8.357 8.118 -10.818 1.00 94.56 121 GLY A CA 1
ATOM 942 C C . GLY A 1 121 ? 9.186 9.360 -10.507 1.00 94.56 121 GLY A C 1
ATOM 943 O O . GLY A 1 121 ? 9.194 9.836 -9.382 1.00 94.56 121 GLY A O 1
ATOM 944 N N . LYS A 1 122 ? 9.835 9.950 -11.518 1.00 95.19 122 LYS A N 1
ATOM 945 C CA . LYS A 1 122 ? 10.544 11.234 -11.370 1.00 95.19 122 LYS A CA 1
ATOM 946 C C . LYS A 1 122 ? 9.618 12.456 -11.376 1.00 95.19 122 LYS A C 1
ATOM 948 O O . LYS A 1 122 ? 10.082 13.552 -11.075 1.00 95.19 122 LYS A O 1
ATOM 953 N N . ARG A 1 123 ? 8.358 12.309 -11.804 1.00 95.44 123 ARG A N 1
ATOM 954 C CA . ARG A 1 123 ? 7.415 13.423 -12.022 1.00 95.44 123 ARG A CA 1
ATOM 955 C C . ARG A 1 123 ? 6.287 13.468 -11.006 1.00 95.44 123 ARG A C 1
ATOM 957 O O . ARG A 1 123 ? 5.890 14.562 -10.617 1.00 95.44 123 ARG A O 1
ATOM 964 N N . PHE A 1 124 ? 5.749 12.316 -10.623 1.00 94.56 124 PHE A N 1
ATOM 965 C CA . PHE A 1 124 ? 4.684 12.237 -9.634 1.00 94.56 124 PHE A CA 1
ATOM 966 C C . PHE A 1 124 ? 5.239 11.889 -8.264 1.00 94.56 124 PHE A C 1
ATOM 968 O O . PHE A 1 124 ? 6.200 11.139 -8.131 1.00 94.56 124 PHE A O 1
ATOM 975 N N . GLN A 1 125 ? 4.618 12.482 -7.253 1.00 93.50 125 GLN A N 1
ATOM 976 C CA . GLN A 1 125 ? 4.953 12.241 -5.864 1.00 93.50 125 GLN A CA 1
ATOM 977 C C . GLN A 1 125 ? 4.528 10.818 -5.467 1.00 93.50 125 GLN A C 1
ATOM 979 O O . GLN A 1 125 ? 3.513 10.302 -5.941 1.00 93.50 125 GLN A O 1
ATOM 984 N N . HIS A 1 126 ? 5.335 10.186 -4.616 1.00 95.25 126 HIS A N 1
ATOM 985 C CA . HIS A 1 126 ? 5.114 8.821 -4.157 1.00 95.25 126 HIS A CA 1
ATOM 986 C C . HIS A 1 126 ? 3.769 8.666 -3.425 1.00 95.25 126 HIS A C 1
ATOM 988 O O . HIS A 1 126 ? 3.495 9.386 -2.474 1.00 95.25 126 HIS A O 1
ATOM 994 N N . GLY A 1 127 ? 2.922 7.736 -3.860 1.00 94.50 127 GLY A N 1
ATOM 995 C CA . GLY A 1 127 ? 1.566 7.552 -3.321 1.00 94.50 127 GLY A CA 1
ATOM 996 C C . GLY A 1 127 ? 0.464 8.220 -4.150 1.00 94.50 127 GLY A C 1
ATOM 997 O O . GLY A 1 127 ? -0.665 7.732 -4.142 1.00 94.50 127 GLY A O 1
ATOM 998 N N . PHE A 1 128 ? 0.773 9.240 -4.966 1.00 95.88 128 PHE A N 1
ATOM 999 C CA . PHE A 1 128 ? -0.229 9.928 -5.798 1.00 95.88 128 PHE A CA 1
ATOM 1000 C C . PHE A 1 128 ? -0.995 8.974 -6.725 1.00 95.88 128 PHE A C 1
ATOM 1002 O O . PHE A 1 128 ? -2.222 9.003 -6.763 1.00 95.88 128 PHE A O 1
ATOM 1009 N N . LEU A 1 129 ? -0.290 8.113 -7.471 1.00 96.56 129 LEU A N 1
ATOM 1010 C CA . LEU A 1 129 ? -0.946 7.179 -8.394 1.00 96.56 129 LEU A CA 1
ATOM 1011 C C . LEU A 1 129 ? -1.765 6.111 -7.661 1.00 96.56 129 LEU A C 1
ATOM 1013 O O . LEU A 1 129 ? -2.823 5.730 -8.150 1.00 96.56 129 LEU A O 1
ATOM 1017 N N . GLY A 1 130 ? -1.303 5.666 -6.488 1.00 97.31 130 GLY A N 1
ATOM 1018 C CA . GLY A 1 130 ? -2.044 4.723 -5.651 1.00 97.31 130 GLY A CA 1
ATOM 1019 C C . GLY A 1 130 ? -3.368 5.333 -5.202 1.00 97.31 130 GLY A C 1
ATOM 1020 O O . GLY A 1 130 ? -4.427 4.783 -5.488 1.00 97.31 130 GLY A O 1
ATOM 1021 N N . ALA A 1 131 ? -3.310 6.533 -4.623 1.00 97.69 131 ALA A N 1
ATOM 1022 C CA . ALA A 1 131 ? -4.487 7.302 -4.233 1.00 97.69 131 ALA A CA 1
ATOM 1023 C C . ALA A 1 131 ? -5.425 7.593 -5.418 1.00 97.69 131 ALA A C 1
ATOM 1025 O O . ALA A 1 131 ? -6.641 7.471 -5.293 1.00 97.69 131 ALA A O 1
ATOM 1026 N N . HIS A 1 132 ? -4.877 7.919 -6.592 1.00 97.88 132 HIS A N 1
ATOM 1027 C CA . HIS A 1 132 ? -5.671 8.111 -7.805 1.00 97.88 132 HIS A CA 1
ATOM 1028 C C . HIS A 1 132 ? -6.447 6.845 -8.196 1.00 97.88 132 HIS A C 1
ATOM 1030 O O . HIS A 1 132 ? -7.644 6.938 -8.456 1.00 97.88 132 HIS A O 1
ATOM 1036 N N . TRP A 1 133 ? -5.815 5.667 -8.197 1.00 98.25 133 TRP A N 1
ATOM 1037 C CA . TRP A 1 133 ? -6.520 4.416 -8.502 1.00 98.25 133 TRP A CA 1
ATOM 1038 C C . TRP A 1 133 ? -7.539 4.027 -7.432 1.00 98.25 133 TRP A C 1
ATOM 1040 O O . TRP A 1 133 ? -8.572 3.458 -7.773 1.00 98.25 133 TRP A O 1
ATOM 1050 N N . MET A 1 134 ? -7.290 4.362 -6.165 1.00 98.56 134 MET A N 1
ATOM 1051 C CA . MET A 1 134 ? -8.272 4.177 -5.093 1.00 98.56 134 MET A CA 1
ATOM 1052 C C . MET A 1 134 ? -9.513 5.056 -5.304 1.00 98.56 134 MET A C 1
ATOM 1054 O O . MET A 1 134 ? -10.632 4.564 -5.174 1.00 98.56 134 MET A O 1
ATOM 1058 N N . LEU A 1 135 ? -9.330 6.318 -5.714 1.00 98.31 135 LEU A N 1
ATOM 1059 C CA . LEU A 1 135 ? -10.438 7.201 -6.103 1.00 98.31 135 LEU A CA 1
ATOM 1060 C C . LEU A 1 135 ? -11.194 6.663 -7.326 1.00 98.31 135 LEU A C 1
ATOM 1062 O O . LEU A 1 135 ? -12.422 6.660 -7.326 1.00 98.31 135 LEU A O 1
ATOM 1066 N N . GLU A 1 136 ? -10.488 6.176 -8.356 1.00 98.06 136 GLU A N 1
ATOM 1067 C CA . GLU A 1 136 ? -11.124 5.546 -9.529 1.00 98.06 136 GLU A CA 1
ATOM 1068 C C . GLU A 1 136 ? -11.947 4.304 -9.147 1.00 98.06 136 GLU A C 1
ATOM 1070 O O . GLU A 1 136 ? -12.982 4.045 -9.761 1.00 98.06 136 GLU A O 1
ATOM 1075 N N . ALA A 1 137 ? -11.502 3.547 -8.140 1.00 97.75 137 ALA A N 1
ATOM 1076 C CA . ALA A 1 137 ? -12.201 2.377 -7.615 1.00 97.75 137 ALA A CA 1
ATOM 1077 C C . ALA A 1 137 ? -13.376 2.728 -6.680 1.00 97.75 137 ALA A C 1
ATOM 1079 O O . ALA A 1 137 ? -14.099 1.828 -6.260 1.00 97.75 137 ALA A O 1
ATOM 1080 N N . GLY A 1 138 ? -13.592 4.011 -6.366 1.00 98.00 138 GLY A N 1
ATOM 1081 C CA . GLY A 1 138 ? -14.662 4.455 -5.470 1.00 98.00 138 GLY A CA 1
ATOM 1082 C C . GLY A 1 138 ? -14.418 4.116 -3.998 1.00 98.00 138 GLY A C 1
ATOM 1083 O O . GLY A 1 138 ? -15.379 3.982 -3.243 1.00 98.00 138 GLY A O 1
ATOM 1084 N N . MET A 1 139 ? -13.154 3.946 -3.597 1.00 98.56 139 MET A N 1
ATOM 1085 C CA . MET A 1 139 ? -12.792 3.705 -2.199 1.00 98.56 139 MET A CA 1
ATOM 1086 C C . MET A 1 139 ? -13.004 4.958 -1.343 1.00 98.56 139 MET A C 1
ATOM 1088 O O . MET A 1 139 ? -12.984 6.082 -1.842 1.00 98.56 139 MET A O 1
ATOM 1092 N N . ASP A 1 140 ? -13.177 4.744 -0.040 1.00 98.06 140 ASP A N 1
ATOM 1093 C CA . ASP A 1 140 ? -13.440 5.803 0.930 1.00 98.06 140 ASP A CA 1
ATOM 1094 C C . ASP A 1 140 ? -12.303 6.844 1.037 1.00 98.06 140 ASP A C 1
ATOM 1096 O O . ASP A 1 140 ? -11.114 6.500 1.033 1.00 98.06 140 ASP A O 1
ATOM 1100 N N . GLU A 1 141 ? -12.728 8.105 1.191 1.00 97.81 141 GLU A N 1
ATOM 1101 C CA . GLU A 1 141 ? -11.982 9.305 1.610 1.00 97.81 141 GLU A CA 1
ATOM 1102 C C . GLU A 1 141 ? -10.720 9.025 2.432 1.00 97.81 141 GLU A C 1
ATOM 1104 O O . GLU A 1 141 ? -9.579 9.342 2.073 1.00 97.81 141 GLU A O 1
ATOM 1109 N N . ASP A 1 142 ? -10.972 8.394 3.575 1.00 98.12 142 ASP A N 1
ATOM 1110 C CA . ASP A 1 142 ? -10.011 8.199 4.644 1.00 98.12 142 ASP A CA 1
ATOM 1111 C C . ASP A 1 142 ? -8.929 7.193 4.247 1.00 98.12 142 ASP A C 1
ATOM 1113 O O . ASP A 1 142 ? -7.761 7.370 4.613 1.00 98.12 142 ASP A O 1
ATOM 1117 N N . LEU A 1 143 ? -9.276 6.180 3.442 1.00 98.50 143 LEU A N 1
ATOM 1118 C CA . LEU A 1 143 ? -8.310 5.207 2.922 1.00 98.50 143 LEU A CA 1
ATOM 1119 C C . LEU A 1 143 ? -7.402 5.855 1.873 1.00 98.50 143 LEU A C 1
ATOM 1121 O O . LEU A 1 143 ? -6.187 5.649 1.890 1.00 98.50 143 LEU A O 1
ATOM 1125 N N . VAL A 1 144 ? -7.978 6.665 0.979 1.00 98.31 144 VAL A N 1
ATOM 1126 C CA . VAL A 1 144 ? -7.226 7.413 -0.040 1.00 98.31 144 VAL A CA 1
ATOM 1127 C C . VAL A 1 144 ? -6.240 8.369 0.632 1.00 98.31 144 VAL A C 1
AT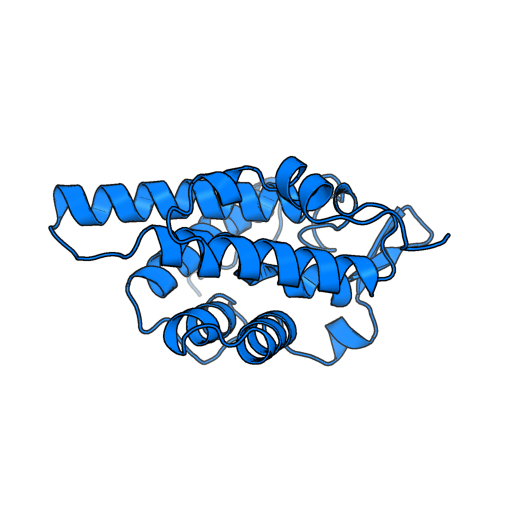OM 1129 O O . VAL A 1 144 ? -5.060 8.408 0.267 1.00 98.31 144 VAL A O 1
ATOM 1132 N N . HIS A 1 145 ? -6.696 9.114 1.646 1.00 97.56 145 HIS A N 1
ATOM 1133 C CA . HIS A 1 145 ? -5.845 10.027 2.410 1.00 97.56 145 HIS A CA 1
ATOM 1134 C C . HIS A 1 145 ? -4.668 9.286 3.060 1.00 97.56 145 HIS A C 1
ATOM 1136 O O . HIS A 1 145 ? -3.549 9.804 3.049 1.00 97.56 145 HIS A O 1
ATOM 1142 N N . ALA A 1 146 ? -4.891 8.077 3.583 1.00 98.12 146 ALA A N 1
ATOM 1143 C CA . ALA A 1 146 ? -3.850 7.310 4.254 1.00 98.12 146 ALA A CA 1
ATOM 1144 C C . ALA A 1 146 ? -2.687 6.994 3.300 1.00 98.12 146 ALA A C 1
ATOM 1146 O O . ALA A 1 146 ? -1.521 7.141 3.670 1.00 98.12 146 ALA A O 1
ATOM 1147 N N . VAL A 1 147 ? -2.991 6.667 2.040 1.00 97.38 147 VAL A N 1
ATOM 1148 C CA . VAL A 1 147 ? -1.982 6.444 0.992 1.00 97.38 147 VAL A CA 1
ATOM 1149 C C . VAL A 1 147 ? -1.280 7.738 0.567 1.00 97.38 147 VAL A C 1
ATOM 1151 O O . VAL A 1 147 ? -0.114 7.698 0.195 1.00 97.38 147 VAL A O 1
ATOM 1154 N N . ILE A 1 148 ? -1.895 8.912 0.686 1.00 95.69 148 ILE A N 1
ATOM 1155 C CA . ILE A 1 148 ? -1.172 10.183 0.486 1.00 95.69 148 ILE A CA 1
ATOM 1156 C C . ILE A 1 148 ? -0.271 10.522 1.683 1.00 95.69 148 ILE A C 1
ATOM 1158 O O . ILE A 1 148 ? 0.812 11.088 1.515 1.00 95.69 148 ILE A O 1
ATOM 1162 N N . ALA A 1 149 ? -0.710 10.200 2.898 1.00 95.50 149 ALA A N 1
ATOM 1163 C CA . ALA A 1 149 ? -0.049 10.601 4.136 1.00 95.50 149 ALA A CA 1
ATOM 1164 C C . ALA A 1 149 ? 1.061 9.640 4.605 1.00 95.50 149 ALA A C 1
ATOM 1166 O O . ALA A 1 149 ? 1.851 10.008 5.473 1.00 95.50 149 ALA A O 1
ATOM 1167 N N . HIS A 1 150 ? 1.148 8.419 4.064 1.00 94.12 150 HIS A N 1
ATOM 1168 C CA . HIS A 1 150 ? 2.075 7.403 4.583 1.00 94.12 150 HIS A CA 1
ATOM 1169 C C . HIS A 1 150 ? 3.564 7.735 4.365 1.00 94.12 150 HIS A C 1
ATOM 1171 O O . HIS A 1 150 ? 4.406 7.249 5.111 1.00 94.12 150 HIS A O 1
ATOM 1177 N N . THR A 1 151 ? 3.902 8.566 3.380 1.00 86.88 151 THR A N 1
ATOM 1178 C CA . THR A 1 151 ? 5.280 8.777 2.905 1.00 86.88 151 THR A CA 1
ATOM 1179 C C . THR A 1 151 ? 5.993 9.962 3.568 1.00 86.88 151 THR A C 1
ATOM 1181 O O . THR A 1 151 ? 5.377 11.010 3.782 1.00 86.88 151 THR A O 1
ATOM 1184 N N . PRO A 1 152 ? 7.327 9.892 3.792 1.00 80.44 152 PRO A N 1
ATOM 1185 C CA . PRO A 1 152 ? 8.118 11.024 4.294 1.00 80.44 152 PRO A CA 1
ATOM 1186 C C . PRO A 1 152 ? 8.124 12.244 3.359 1.00 80.44 152 PRO A C 1
ATOM 1188 O O . PRO A 1 152 ? 8.560 13.324 3.755 1.00 80.44 152 PRO A O 1
ATOM 1191 N N . HIS A 1 153 ? 7.688 12.078 2.108 1.00 81.69 153 HIS A N 1
ATOM 1192 C CA . HIS A 1 153 ? 7.623 13.150 1.115 1.00 81.69 153 HIS A CA 1
ATOM 1193 C C . HIS A 1 153 ? 6.315 13.948 1.157 1.00 81.69 153 HIS A C 1
ATOM 1195 O O . HIS A 1 153 ? 6.182 14.918 0.409 1.00 81.69 153 HIS A O 1
ATOM 1201 N N . SER A 1 154 ? 5.355 13.550 1.994 1.00 83.19 154 SER A N 1
ATOM 1202 C CA . SER A 1 154 ? 4.083 14.248 2.147 1.00 83.19 154 SER A CA 1
ATOM 1203 C C . SER A 1 154 ? 4.160 15.300 3.251 1.00 83.19 154 SER A C 1
ATOM 1205 O O . SER A 1 154 ? 4.741 15.076 4.311 1.00 83.19 154 SER A O 1
ATOM 1207 N N . SER A 1 155 ? 3.560 16.469 3.013 1.00 87.38 155 SER A N 1
ATOM 1208 C CA . SER A 1 155 ? 3.282 17.447 4.073 1.00 87.38 155 SER A CA 1
ATOM 1209 C C . SER A 1 155 ? 1.971 17.152 4.807 1.00 87.38 155 SER A C 1
ATOM 1211 O O . SER A 1 155 ? 1.710 17.754 5.849 1.00 87.38 155 SER A O 1
ATOM 1213 N N . VAL A 1 156 ? 1.148 16.249 4.265 1.00 90.62 156 VAL A N 1
ATOM 1214 C CA . VAL A 1 156 ? -0.080 15.770 4.896 1.00 90.62 156 VAL A CA 1
ATOM 1215 C C . VAL A 1 156 ? 0.300 14.668 5.871 1.00 90.62 156 VAL A C 1
ATOM 1217 O O . VAL A 1 156 ? 0.957 13.701 5.498 1.00 90.62 156 VAL A O 1
ATOM 1220 N N . ILE A 1 157 ? -0.112 14.828 7.124 1.00 93.88 157 ILE A N 1
ATOM 1221 C CA . ILE A 1 157 ? 0.095 13.821 8.164 1.00 93.88 157 ILE A CA 1
ATOM 1222 C C . ILE A 1 157 ? -1.133 12.907 8.269 1.00 93.88 157 ILE A C 1
ATOM 1224 O O . ILE A 1 157 ? -2.237 13.364 7.965 1.00 93.88 157 ILE A O 1
ATOM 1228 N N . PRO A 1 158 ? -0.978 11.658 8.741 1.00 96.56 158 PRO A N 1
ATOM 1229 C CA . PRO A 1 158 ? -2.110 10.772 8.999 1.00 96.56 158 PRO A CA 1
ATOM 1230 C C . PRO A 1 158 ? -3.162 11.413 9.922 1.00 96.56 158 PRO A C 1
ATOM 1232 O O . PRO A 1 158 ? -2.812 12.020 10.937 1.00 96.56 158 PRO A O 1
ATOM 1235 N N . GLN A 1 159 ? -4.443 11.295 9.567 1.00 97.12 159 GLN A N 1
ATOM 1236 C CA . GLN A 1 159 ? -5.591 11.854 10.302 1.00 97.12 159 GLN A CA 1
ATOM 1237 C C . GLN A 1 159 ? -6.568 10.792 10.837 1.00 97.12 159 GLN A C 1
ATOM 1239 O O . GLN A 1 159 ? -7.506 11.145 11.546 1.00 97.12 159 GLN A O 1
ATOM 1244 N N . THR A 1 160 ? -6.329 9.507 10.562 1.00 98.38 160 THR A N 1
ATOM 1245 C CA . THR A 1 160 ? -7.114 8.379 11.094 1.00 98.38 160 THR A CA 1
ATOM 1246 C C . THR A 1 160 ? -6.222 7.401 11.852 1.00 98.38 160 THR A C 1
ATOM 1248 O O . THR A 1 160 ? -5.000 7.387 11.660 1.00 98.38 160 THR A O 1
ATOM 1251 N N . GLN A 1 161 ? -6.809 6.585 12.732 1.00 98.44 161 GLN A N 1
ATOM 1252 C CA . GLN A 1 161 ? -6.063 5.579 13.495 1.00 98.44 161 GLN A CA 1
ATOM 1253 C C . GLN A 1 161 ? -5.376 4.581 12.556 1.00 98.44 161 GLN A C 1
ATOM 1255 O O . GLN A 1 161 ? -4.199 4.265 12.735 1.00 98.44 161 GLN A O 1
ATOM 1260 N N . GLU A 1 162 ? -6.086 4.151 11.518 1.00 98.69 162 GLU A N 1
ATOM 1261 C CA . GLU A 1 162 ? -5.619 3.217 10.502 1.00 98.69 162 GLU A CA 1
ATOM 1262 C C . GLU A 1 162 ? -4.423 3.795 9.739 1.00 98.69 162 GLU A C 1
ATOM 1264 O O . GLU A 1 162 ? -3.395 3.132 9.595 1.00 98.69 162 GLU A O 1
ATOM 1269 N N . ALA A 1 163 ? -4.511 5.063 9.319 1.00 98.44 163 ALA A N 1
ATOM 1270 C CA . ALA A 1 163 ? -3.425 5.742 8.620 1.00 98.44 163 ALA A CA 1
ATOM 1271 C C . ALA A 1 163 ? -2.177 5.898 9.503 1.00 98.44 163 ALA A C 1
ATOM 1273 O O . ALA A 1 163 ? -1.059 5.710 9.023 1.00 98.44 163 ALA A O 1
ATOM 1274 N N . ILE A 1 164 ? -2.350 6.213 10.794 1.00 98.19 164 ILE A N 1
ATOM 1275 C CA . ILE A 1 164 ? -1.241 6.303 11.757 1.00 98.19 164 ILE A CA 1
ATOM 1276 C C . ILE A 1 164 ? -0.546 4.944 11.893 1.00 98.19 164 ILE A C 1
ATOM 1278 O O . ILE A 1 164 ? 0.683 4.872 11.834 1.00 98.19 164 ILE A O 1
ATOM 1282 N N . ILE A 1 165 ? -1.322 3.872 12.062 1.00 98.62 165 ILE A N 1
ATOM 1283 C CA . ILE A 1 165 ? -0.796 2.513 12.225 1.00 98.62 165 ILE A CA 1
ATOM 1284 C C . ILE A 1 165 ? 0.006 2.093 10.992 1.00 98.62 165 ILE A C 1
ATOM 1286 O O . ILE A 1 165 ? 1.142 1.636 11.137 1.00 98.62 165 ILE A O 1
ATOM 1290 N N . VAL A 1 166 ? -0.546 2.278 9.789 1.00 98.69 166 VAL A N 1
ATOM 1291 C CA . VAL A 1 166 ? 0.147 1.893 8.552 1.00 98.69 166 VAL A CA 1
ATOM 1292 C C . VAL A 1 166 ? 1.397 2.738 8.325 1.00 98.69 166 VAL A C 1
ATOM 1294 O O . VAL A 1 166 ? 2.445 2.181 8.008 1.00 98.69 166 VAL A O 1
ATOM 1297 N N . HIS A 1 167 ? 1.333 4.052 8.562 1.00 97.62 167 HIS A N 1
ATOM 1298 C CA . HIS A 1 167 ? 2.493 4.939 8.443 1.00 97.62 167 HIS A CA 1
ATOM 1299 C C . HIS A 1 167 ? 3.670 4.465 9.306 1.00 97.62 167 HIS A C 1
ATOM 1301 O O . HIS A 1 167 ? 4.793 4.335 8.820 1.00 97.62 167 HIS A O 1
ATOM 1307 N N . TYR A 1 168 ? 3.424 4.159 10.584 1.00 97.44 168 TYR A N 1
ATOM 1308 C CA . TYR A 1 168 ? 4.494 3.704 11.470 1.00 97.44 168 TYR A CA 1
ATOM 1309 C C . TYR A 1 168 ? 4.961 2.276 11.174 1.00 97.44 168 TYR A C 1
ATOM 1311 O O . TYR A 1 168 ? 6.145 1.994 11.354 1.00 97.44 168 TYR A O 1
ATOM 1319 N N . ALA A 1 169 ? 4.080 1.394 10.695 1.00 98.38 169 ALA A N 1
ATOM 1320 C CA . ALA A 1 169 ? 4.468 0.055 10.259 1.00 98.38 169 ALA A CA 1
ATOM 1321 C C . ALA A 1 169 ? 5.385 0.093 9.021 1.00 98.38 169 ALA A C 1
ATOM 1323 O O . ALA A 1 169 ? 6.419 -0.574 9.027 1.00 98.38 169 ALA A O 1
ATOM 1324 N N . ASP A 1 170 ? 5.062 0.905 8.005 1.00 97.75 170 ASP A N 1
ATOM 1325 C CA . ASP A 1 170 ? 5.919 1.099 6.821 1.00 97.75 170 ASP A CA 1
ATOM 1326 C C . ASP A 1 170 ? 7.265 1.729 7.195 1.00 97.75 170 ASP A C 1
ATOM 1328 O O . ASP A 1 170 ? 8.313 1.254 6.755 1.00 97.75 170 ASP A O 1
ATOM 1332 N N . PHE A 1 171 ? 7.270 2.738 8.072 1.00 95.75 171 PHE A N 1
ATOM 1333 C CA . PHE A 1 171 ? 8.517 3.334 8.559 1.00 95.75 171 PHE A CA 1
ATOM 1334 C C . PHE A 1 171 ? 9.381 2.322 9.309 1.00 95.75 171 PHE A C 1
ATOM 1336 O O . PHE A 1 171 ? 10.589 2.277 9.083 1.00 95.75 171 PHE A O 1
ATOM 1343 N N . ALA A 1 172 ? 8.784 1.515 10.189 1.00 97.06 172 ALA A N 1
ATOM 1344 C CA . ALA A 1 172 ? 9.509 0.501 10.943 1.00 97.06 172 ALA A CA 1
ATOM 1345 C C . ALA A 1 172 ? 10.109 -0.568 10.021 1.00 97.06 172 ALA A C 1
ATOM 1347 O O . ALA A 1 172 ? 11.296 -0.872 10.152 1.00 97.06 172 ALA A O 1
ATOM 1348 N N . ASP A 1 173 ? 9.328 -1.100 9.074 1.00 97.25 173 ASP A N 1
ATOM 1349 C CA . ASP A 1 173 ? 9.839 -2.055 8.088 1.00 97.25 173 ASP A CA 1
ATOM 1350 C C . ASP A 1 173 ? 10.965 -1.423 7.256 1.00 97.25 173 ASP A C 1
ATOM 1352 O O . ASP A 1 173 ? 12.083 -1.940 7.218 1.00 97.25 173 ASP A O 1
ATOM 1356 N N . SER A 1 174 ? 10.714 -0.252 6.668 1.00 95.06 174 SER A N 1
ATOM 1357 C CA . SER A 1 174 ? 11.675 0.433 5.806 1.00 95.06 174 SER A CA 1
ATOM 1358 C C . SER A 1 174 ? 12.981 0.781 6.531 1.00 95.06 174 SER A C 1
ATOM 1360 O O . SER A 1 174 ? 14.057 0.532 5.986 1.00 95.06 174 SER A O 1
ATOM 1362 N N . ASP A 1 175 ? 12.933 1.293 7.765 1.00 94.62 175 ASP A N 1
ATOM 1363 C CA . ASP A 1 175 ? 14.142 1.659 8.516 1.00 94.62 175 ASP A CA 1
ATOM 1364 C C . ASP A 1 175 ? 14.978 0.443 8.925 1.00 94.62 175 ASP A C 1
ATOM 1366 O O . ASP A 1 175 ? 16.209 0.523 8.892 1.00 94.62 175 ASP A O 1
ATOM 1370 N N . VAL A 1 176 ? 14.356 -0.696 9.251 1.00 95.12 176 VAL A N 1
ATOM 1371 C CA . VAL A 1 176 ? 15.093 -1.949 9.499 1.00 95.12 176 VAL A CA 1
ATOM 1372 C C . VAL A 1 176 ? 15.872 -2.354 8.248 1.00 95.12 176 VAL A C 1
ATOM 1374 O O . VAL A 1 176 ? 17.054 -2.697 8.329 1.00 95.12 176 VAL A O 1
ATOM 1377 N N . GLN A 1 177 ? 15.235 -2.265 7.079 1.00 94.38 177 GLN A N 1
ATOM 1378 C CA . GLN A 1 177 ? 15.864 -2.605 5.807 1.00 94.38 177 GLN A CA 1
ATOM 1379 C C . GLN A 1 177 ? 16.980 -1.629 5.415 1.00 94.38 177 GLN A C 1
ATOM 1381 O O . GLN A 1 177 ? 18.041 -2.056 4.955 1.00 94.38 177 GLN A O 1
ATOM 1386 N N . LEU A 1 178 ? 16.761 -0.328 5.617 1.00 92.56 178 LEU A N 1
ATOM 1387 C CA . LEU A 1 178 ? 17.753 0.711 5.353 1.00 92.56 178 LEU A CA 1
ATOM 1388 C C . LEU A 1 178 ? 18.965 0.568 6.277 1.00 92.56 178 LEU A C 1
ATOM 1390 O O . LEU A 1 178 ? 20.095 0.661 5.801 1.00 92.56 178 LEU A O 1
ATOM 1394 N N . LEU A 1 179 ? 18.753 0.303 7.570 1.00 93.00 179 LEU A N 1
ATOM 1395 C CA . LEU A 1 179 ? 19.842 0.111 8.528 1.00 93.00 179 LEU A CA 1
ATOM 1396 C C . LEU A 1 179 ? 20.714 -1.089 8.153 1.00 93.00 179 LEU A C 1
ATOM 1398 O O . LEU A 1 179 ? 21.937 -0.963 8.128 1.00 93.00 179 LEU A O 1
ATOM 1402 N N . ASP A 1 180 ? 20.089 -2.222 7.826 1.00 93.38 180 ASP A N 1
ATOM 1403 C CA . ASP A 1 180 ? 20.789 -3.437 7.396 1.00 93.38 180 ASP A CA 1
ATOM 1404 C C . ASP A 1 180 ? 21.598 -3.210 6.106 1.00 93.38 180 ASP A C 1
ATOM 1406 O O . ASP A 1 180 ? 22.713 -3.708 5.960 1.00 93.38 180 ASP A O 1
ATOM 1410 N N . ALA A 1 181 ? 21.090 -2.370 5.201 1.00 90.94 181 ALA A N 1
ATOM 1411 C CA . ALA A 1 181 ? 21.787 -1.967 3.981 1.00 90.94 181 ALA A CA 1
ATOM 1412 C C . ALA A 1 181 ? 22.835 -0.848 4.185 1.00 90.94 181 ALA A C 1
ATOM 1414 O O . ALA A 1 181 ? 23.441 -0.402 3.209 1.00 90.94 181 ALA A O 1
ATOM 1415 N N . GLY A 1 182 ? 23.047 -0.355 5.412 1.00 90.88 182 GLY A N 1
ATOM 1416 C CA . GLY A 1 182 ? 23.959 0.762 5.694 1.00 90.88 182 GLY A CA 1
ATOM 1417 C C . GLY A 1 182 ? 23.498 2.110 5.118 1.00 90.88 182 GLY A C 1
ATOM 1418 O O . GLY A 1 182 ? 24.313 3.017 4.935 1.00 90.88 182 GLY A O 1
ATOM 1419 N N . GLN A 1 183 ? 22.206 2.242 4.819 1.00 89.56 183 GLN A N 1
ATOM 1420 C CA . GLN A 1 183 ? 21.588 3.420 4.217 1.00 89.56 183 GLN A CA 1
ATOM 1421 C C . GLN A 1 183 ? 21.119 4.436 5.269 1.00 89.56 183 GLN A C 1
ATOM 1423 O O . GLN A 1 183 ? 21.147 4.219 6.485 1.00 89.56 183 GLN A O 1
ATOM 1428 N N . ARG A 1 184 ? 20.691 5.610 4.794 1.00 87.62 184 ARG A N 1
ATOM 1429 C CA . ARG A 1 184 ? 20.121 6.654 5.650 1.00 87.62 184 ARG A CA 1
ATOM 1430 C C . ARG A 1 184 ? 18.683 6.302 6.043 1.00 87.62 184 ARG A C 1
ATOM 1432 O O . ARG A 1 184 ? 17.848 6.123 5.171 1.00 87.62 184 ARG A O 1
ATOM 1439 N N . LEU A 1 185 ? 18.414 6.303 7.348 1.00 90.56 185 LEU 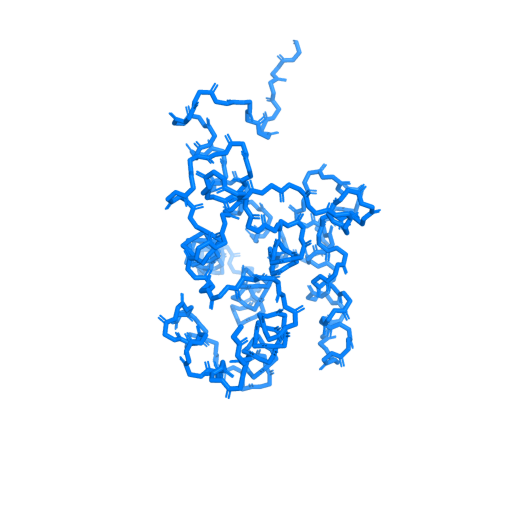A N 1
ATOM 1440 C CA . LEU A 1 185 ? 17.088 6.068 7.934 1.00 90.56 185 LEU A CA 1
ATOM 1441 C C . LEU A 1 185 ? 16.139 7.263 7.749 1.00 90.56 185 LEU A C 1
ATOM 1443 O O . LEU A 1 185 ? 16.591 8.415 7.665 1.00 90.56 185 LEU A O 1
ATOM 1447 N N . PHE A 1 186 ? 14.836 6.985 7.764 1.00 86.62 186 PHE A N 1
ATOM 1448 C CA . PHE A 1 186 ? 13.752 7.963 7.809 1.00 86.62 186 PHE A CA 1
ATOM 1449 C C . PHE A 1 186 ? 13.563 8.561 9.203 1.00 86.62 186 PHE A C 1
ATOM 1451 O O . PHE A 1 186 ? 13.299 9.764 9.317 1.00 86.62 186 PHE A O 1
ATOM 1458 N N . CYS A 1 187 ? 13.727 7.771 10.270 1.00 81.81 187 CYS A N 1
ATOM 1459 C CA . CYS A 1 187 ? 13.663 8.304 11.626 1.00 81.81 187 CYS A CA 1
ATOM 1460 C C . CYS A 1 187 ? 14.706 9.422 11.831 1.00 81.81 187 CYS A C 1
ATOM 1462 O O . CYS A 1 187 ? 15.857 9.353 11.384 1.00 81.81 187 CYS A O 1
ATOM 1464 N N . LYS A 1 188 ? 14.286 10.522 12.475 1.00 67.19 188 LYS A N 1
ATOM 1465 C CA . LYS A 1 188 ? 15.119 11.725 12.615 1.00 67.19 188 LYS A CA 1
ATOM 1466 C C . LYS A 1 188 ? 16.439 11.390 13.313 1.00 67.19 188 LYS A C 1
ATOM 1468 O O . LYS A 1 188 ? 16.450 10.963 14.466 1.00 67.19 188 LYS A O 1
ATOM 1473 N N . ARG A 1 189 ? 17.562 11.715 12.668 1.00 53.50 189 ARG A N 1
ATOM 1474 C CA . ARG A 1 189 ? 18.834 11.894 13.380 1.00 53.50 189 ARG A CA 1
ATOM 1475 C C . ARG A 1 189 ? 18.708 13.135 14.264 1.00 53.50 189 ARG A C 1
ATOM 1477 O O . ARG A 1 189 ? 18.204 14.159 13.802 1.00 53.50 189 ARG A O 1
ATOM 1484 N N . ARG A 1 190 ? 19.161 13.055 15.522 1.00 44.59 190 ARG A N 1
ATOM 1485 C CA . ARG A 1 190 ? 19.450 14.271 16.296 1.00 44.59 190 ARG A CA 1
ATOM 1486 C C . ARG A 1 190 ? 20.417 15.111 15.459 1.00 44.59 190 ARG A C 1
ATOM 1488 O O . ARG A 1 190 ? 21.436 14.583 15.015 1.00 44.59 190 ARG A O 1
ATOM 1495 N N . SER A 1 191 ? 20.020 16.351 15.182 1.00 49.25 191 SER A N 1
ATOM 1496 C CA . SER A 1 191 ? 20.881 17.390 14.611 1.00 49.25 191 SER A CA 1
ATOM 1497 C C . SER A 1 191 ? 22.098 17.620 15.491 1.00 49.25 191 SER A C 1
ATOM 1499 O O . SER A 1 191 ? 21.880 17.638 16.727 1.00 49.25 191 SER A O 1
#

Secondary structure (DSSP, 8-state):
--GGG--HHHHHHH-GGGGG---HHHHHHHHHHHHHHHTTSS-S-GGG-BS-TTS-TTSBHHHHHHHHHHHHHHHHHHHHHHH-----HHHHHHHHHHTTTTHHHHEEE-TTSSEEE-TTTTTSPTTHHHHHHHHHTT--HHHHHHHHHSSTT-SPPP-SHHHHHHHHHHHHHHHHHHHHTTPPPSSPPP-